Protein 7PE3 (pdb70)

Radius of gyration: 24.9 Å; Cα contacts (8 Å, |Δi|>4): 532; chains: 2; bounding box: 69×48×76 Å

Foldseek 3Di:
DCPDQCEDPCSHPPPSPPDHYADLQCLCVVVLQPDVDDLLDDPAFWPDFDDDQWKTKIKGAQSNAGPVQWDWDDDPQWTKIWGWDDWGQHPVGTDTDIDIDIHHDDPQFDPLPWDWDADSSRMIMIMGTGPDDDDSDDDDDDDDDGGD/DPQLQACVVPVCTPDHDAPWAFDDFDDDQFKTKTKGQQQPADPVQWDWDADPQWTKTKGWDDFRDDDPGTHIDTDIDTGHHDPLFDPVDWAWDQDPRRMIMTMGRSPPPDDDPPDDDPDCSDDD

Nearest PDB structures (foldseek):
  7pe3-assembly1_A  TM=1.007E+00  e=2.681E-30  Caenorhabditis elegans
  7pe3-assembly1_B  TM=7.288E-01  e=1.130E-17  Caenorhabditis elegans
  2y22-assembly1_A  TM=8.943E-01  e=4.296E-10  Homo sapiens
  3l1e-assembly1_A-2  TM=7.826E-01  e=9.513E-09  Bos taurus
  9bee-assembly1_A  TM=7.732E-01  e=1.360E-08  Homo sapiens

Structure (mmCIF, N/CA/C/O backbone):
data_7PE3
#
_entry.id   7PE3
#
_cell.length_a   1.00
_cell.length_b   1.00
_cell.length_c   1.00
_cell.angle_alpha   90.00
_cell.angle_beta   90.00
_cell.angle_gamma   90.00
#
_symmetry.space_group_name_H-M   'P 1'
#
loop_
_atom_site.group_PDB
_atom_site.id
_atom_site.type_symbol
_atom_site.label_atom_id
_atom_site.label_alt_id
_atom_site.label_comp_id
_atom_site.label_asym_id
_atom_site.label_entity_id
_atom_site.label_seq_id
_atom_site.pdbx_PDB_ins_code
_atom_site.Cartn_x
_atom_site.Cartn_y
_atom_site.Cartn_z
_atom_site.occupancy
_atom_site.B_iso_or_equiv
_atom_site.auth_seq_id
_atom_site.auth_comp_id
_atom_site.auth_asym_id
_atom_site.auth_atom_id
_atom_site.pdbx_PDB_model_num
ATOM 1 N N . MET A 1 1 ? 151.794 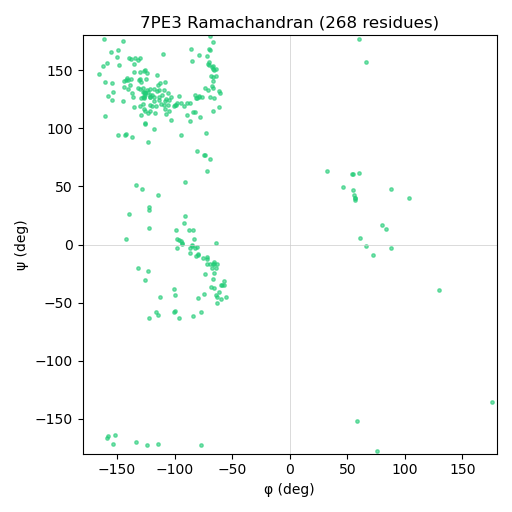156.559 190.840 1.00 623.87 1 MET A N 1
ATOM 2 C CA . MET A 1 1 ? 152.139 155.390 191.638 1.00 623.87 1 MET A CA 1
ATOM 3 C C . MET A 1 1 ? 150.877 154.630 192.026 1.00 623.87 1 MET A C 1
ATOM 4 O O . MET A 1 1 ? 149.832 155.235 192.270 1.00 623.87 1 MET A O 1
ATOM 9 N N . ASP A 1 2 ? 150.984 153.301 192.078 1.00 740.47 2 ASP A N 1
ATOM 10 C CA . ASP A 1 2 ? 149.866 152.433 192.455 1.00 740.47 2 ASP A CA 1
ATOM 11 C C . ASP A 1 2 ? 148.660 152.656 191.542 1.00 740.47 2 ASP A C 1
ATOM 12 O O . ASP A 1 2 ? 147.511 152.634 191.985 1.00 740.47 2 ASP A O 1
ATOM 17 N N . ARG A 1 3 ? 148.923 152.872 190.252 1.00 727.74 3 ARG A N 1
ATOM 18 C CA . ARG A 1 3 ? 147.872 153.123 189.276 1.00 727.74 3 ARG A CA 1
ATOM 19 C C . ARG A 1 3 ? 147.914 152.195 188.072 1.00 727.74 3 ARG A C 1
ATOM 20 O O . ARG A 1 3 ? 146.857 151.903 187.504 1.00 727.74 3 ARG A O 1
ATOM 28 N N . ARG A 1 4 ? 149.090 151.729 187.671 1.00 809.30 4 ARG A N 1
ATOM 29 C CA . ARG A 1 4 ? 149.250 150.894 186.490 1.00 809.30 4 ARG A CA 1
ATOM 30 C C . ARG A 1 4 ? 150.470 150.002 186.703 1.00 809.30 4 ARG A C 1
ATOM 31 O O . ARG A 1 4 ? 150.946 149.839 187.832 1.00 809.30 4 ARG A O 1
ATOM 39 N N . PHE A 1 5 ? 150.970 149.414 185.614 1.00 750.40 5 PHE A N 1
ATOM 40 C CA . PHE A 1 5 ? 152.178 148.596 185.615 1.00 750.40 5 PHE A CA 1
ATOM 41 C C . PHE A 1 5 ? 153.465 149.428 185.605 1.00 750.40 5 PHE A C 1
ATOM 42 O O . PHE A 1 5 ? 154.385 149.110 186.368 1.00 750.40 5 PHE A O 1
ATOM 50 N N . PRO A 1 6 ? 153.603 150.462 184.769 1.00 711.05 6 PRO A N 1
ATOM 51 C CA . PRO A 1 6 ? 154.864 151.228 184.752 1.00 711.05 6 PRO A CA 1
ATOM 52 C C . PRO A 1 6 ? 155.159 151.988 186.039 1.00 711.05 6 PRO A C 1
ATOM 53 O O . PRO A 1 6 ? 156.336 152.282 186.294 1.00 711.05 6 PRO A O 1
ATOM 57 N N . PRO A 1 7 ? 154.161 152.357 186.886 1.00 728.91 7 PRO A N 1
ATOM 58 C CA . PRO A 1 7 ? 154.554 152.788 188.234 1.00 728.91 7 PRO A CA 1
ATOM 59 C C . PRO A 1 7 ? 154.914 151.611 189.126 1.00 728.91 7 PRO A C 1
ATOM 60 O O . PRO A 1 7 ? 155.005 150.472 188.656 1.00 728.91 7 PRO A O 1
ATOM 64 N N . PHE A 1 8 ? 155.136 151.884 190.413 1.00 726.91 8 PHE A N 1
ATOM 65 C CA . PHE A 1 8 ? 155.452 150.867 191.419 1.00 726.91 8 PHE A CA 1
ATOM 66 C C . PHE A 1 8 ? 156.742 150.119 191.072 1.00 726.91 8 PHE A C 1
ATOM 67 O O . PHE A 1 8 ? 156.756 148.905 190.863 1.00 726.91 8 PHE A O 1
ATOM 75 N N . SER A 1 9 ? 157.834 150.876 191.012 1.00 698.61 9 SER A N 1
ATOM 76 C CA . SER A 1 9 ? 159.147 150.276 190.846 1.00 698.61 9 SER A CA 1
ATOM 77 C C . SER A 1 9 ? 159.520 149.482 192.101 1.00 698.61 9 SER A C 1
ATOM 78 O O . SER A 1 9 ? 159.058 149.797 193.201 1.00 698.61 9 SER A O 1
ATOM 81 N N . PRO A 1 10 ? 160.362 148.441 191.966 1.00 712.61 10 PRO A N 1
ATOM 82 C CA . PRO A 1 10 ? 161.027 147.974 190.743 1.00 712.61 10 PRO A CA 1
ATOM 83 C C . PRO A 1 10 ? 160.156 147.070 189.876 1.00 712.61 10 PRO A C 1
ATOM 84 O O . PRO A 1 10 ? 160.637 146.544 188.871 1.00 712.61 10 PRO A O 1
ATOM 88 N N . PHE A 1 11 ? 158.890 146.894 190.254 1.00 683.09 11 PHE A N 1
ATOM 89 C CA . PHE A 1 11 ? 157.953 146.100 189.460 1.00 683.09 11 PHE A CA 1
ATOM 90 C C . PHE A 1 11 ? 157.575 146.925 188.233 1.00 683.09 11 PHE A C 1
ATOM 91 O O . PHE A 1 11 ? 156.498 147.519 188.138 1.00 683.09 11 PHE A O 1
ATOM 99 N N . PHE A 1 12 ? 158.498 146.962 187.271 1.00 697.27 12 PHE A N 1
ATOM 100 C CA . PHE A 1 12 ? 158.371 147.836 186.108 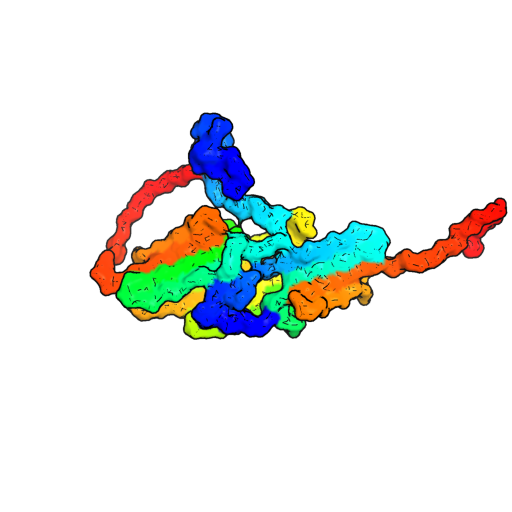1.00 697.27 12 PHE A CA 1
ATOM 101 C C . PHE A 1 12 ? 159.053 147.135 184.935 1.00 697.27 12 PHE A C 1
ATOM 102 O O . PHE A 1 12 ? 160.266 147.265 184.754 1.00 697.27 12 PHE A O 1
ATOM 110 N N . ASN A 1 13 ? 158.265 146.408 184.141 1.00 684.63 13 ASN A N 1
ATOM 111 C CA . ASN A 1 13 ? 158.818 145.563 183.089 1.00 684.63 13 ASN A CA 1
ATOM 112 C C . ASN A 1 13 ? 159.296 146.341 181.869 1.00 684.63 13 ASN A C 1
ATOM 113 O O . ASN A 1 13 ? 159.980 145.758 181.020 1.00 684.63 13 ASN A O 1
ATOM 118 N N . HIS A 1 14 ? 158.963 147.623 181.755 1.00 640.58 14 HIS A N 1
ATOM 119 C CA . HIS A 1 14 ? 159.306 148.400 180.563 1.00 640.58 14 HIS A CA 1
ATOM 120 C C . HIS A 1 14 ? 160.662 149.091 180.699 1.00 640.58 14 HIS A C 1
ATOM 121 O O . HIS A 1 14 ? 160.790 150.298 180.503 1.00 640.58 14 HIS A O 1
ATOM 128 N N . GLY A 1 15 ? 161.694 148.317 181.024 1.00 629.43 15 GLY A N 1
ATOM 129 C CA . GLY A 1 15 ? 163.043 148.844 181.103 1.00 629.43 15 GLY A CA 1
ATOM 130 C C . GLY A 1 15 ? 163.760 148.500 182.391 1.00 629.43 15 GLY A C 1
ATOM 131 O O . GLY A 1 15 ? 164.961 148.216 182.380 1.00 629.43 15 GLY A O 1
ATOM 132 N N . ARG A 1 16 ? 163.035 148.536 183.509 1.00 578.23 16 ARG A N 1
ATOM 133 C CA . ARG A 1 16 ? 163.477 148.099 184.832 1.00 578.23 16 ARG A CA 1
ATOM 134 C C . ARG A 1 16 ? 164.594 148.947 185.428 1.00 578.23 16 ARG A C 1
ATOM 135 O O . ARG A 1 16 ? 165.012 148.668 186.560 1.00 578.23 16 ARG A O 1
ATOM 143 N N . PHE A 1 17 ? 165.098 149.965 184.729 1.00 605.16 17 PHE A N 1
ATOM 144 C CA . PHE A 1 17 ? 166.296 150.662 185.182 1.00 605.16 17 PHE A CA 1
ATOM 145 C C . PHE A 1 17 ? 166.045 152.116 185.566 1.00 605.16 17 PHE A C 1
ATOM 146 O O . PHE A 1 17 ? 166.263 152.490 186.721 1.00 605.16 17 PHE A O 1
ATOM 154 N N . PHE A 1 18 ? 165.586 152.955 184.633 1.00 626.03 18 PHE A N 1
ATOM 155 C CA . PHE A 1 18 ? 165.529 154.388 184.892 1.00 626.03 18 PHE A CA 1
ATOM 156 C C . PHE A 1 18 ? 164.309 155.097 184.320 1.00 626.03 18 PHE A C 1
ATOM 157 O O . PHE A 1 18 ? 164.235 156.325 184.428 1.00 626.03 18 PHE A O 1
ATOM 165 N N . ASP A 1 19 ? 163.357 154.385 183.719 1.00 573.16 19 ASP A N 1
ATOM 166 C CA . ASP A 1 19 ? 162.306 155.061 182.965 1.00 573.16 19 ASP A CA 1
ATOM 167 C C . ASP A 1 19 ? 161.245 155.668 183.879 1.00 573.16 19 ASP A C 1
ATOM 168 O O . ASP A 1 19 ? 161.002 156.878 183.844 1.00 573.16 19 ASP A O 1
ATOM 173 N N . ASP A 1 20 ? 160.602 154.844 184.703 1.00 568.84 20 ASP A N 1
ATOM 174 C CA . ASP A 1 20 ? 159.438 155.268 185.478 1.00 568.84 20 ASP A CA 1
ATOM 175 C C . ASP A 1 20 ? 159.608 154.924 186.954 1.00 568.84 20 ASP A C 1
ATOM 1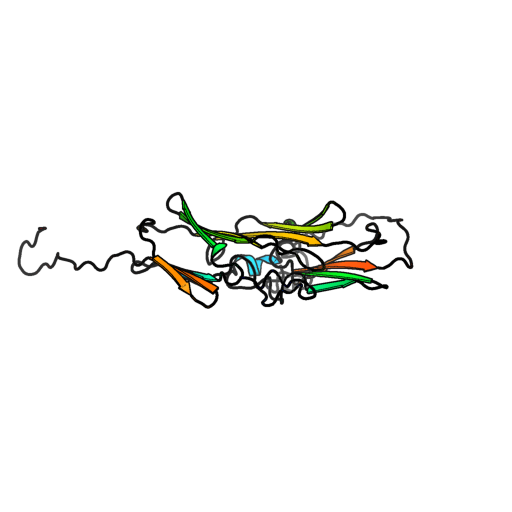76 O O . ASP A 1 20 ? 158.718 154.361 187.594 1.00 568.84 20 ASP A O 1
ATOM 181 N N . VAL A 1 21 ? 160.764 155.262 187.516 1.00 602.94 21 VAL A N 1
ATOM 182 C CA . VAL A 1 21 ? 161.013 155.124 188.947 1.00 602.94 21 VAL A CA 1
ATOM 183 C C . VAL A 1 21 ? 160.782 156.482 189.595 1.00 602.94 21 VAL A C 1
ATOM 184 O O . VAL A 1 21 ? 161.431 157.472 189.233 1.00 602.94 21 VAL A O 1
ATOM 188 N N . ASP A 1 22 ? 159.861 156.533 190.554 1.00 613.00 22 ASP A N 1
ATOM 189 C CA . ASP A 1 22 ? 159.463 157.786 191.177 1.00 613.00 22 ASP A CA 1
ATOM 190 C C . ASP A 1 22 ? 159.051 157.506 192.618 1.00 613.00 22 ASP A C 1
ATOM 191 O O . ASP A 1 22 ? 158.861 156.354 193.018 1.00 613.00 22 ASP A O 1
ATOM 196 N N . PHE A 1 23 ? 158.913 158.574 193.400 1.00 593.93 23 PHE A N 1
ATOM 197 C CA . PHE A 1 23 ? 158.515 158.455 194.791 1.00 593.93 23 PHE A CA 1
ATOM 198 C C . PHE A 1 23 ? 157.053 158.022 194.890 1.00 593.93 23 PHE A C 1
ATOM 199 O O . PHE A 1 23 ? 156.301 158.041 193.913 1.00 593.93 23 PHE A O 1
ATOM 207 N N . ASP A 1 24 ? 156.652 157.638 196.099 1.00 490.37 24 ASP A N 1
ATOM 208 C CA . ASP A 1 24 ? 155.299 157.165 196.363 1.00 490.37 24 ASP A CA 1
ATOM 209 C C . ASP A 1 24 ? 154.313 158.299 196.612 1.00 490.37 24 ASP A C 1
ATOM 210 O O . ASP A 1 24 ? 153.196 158.044 197.074 1.00 490.37 24 ASP A O 1
ATOM 215 N N . ARG A 1 25 ? 154.699 159.544 196.317 1.00 525.14 25 ARG A N 1
ATOM 216 C CA . ARG A 1 25 ? 153.795 160.674 196.490 1.00 525.14 25 ARG A CA 1
ATOM 217 C C . ARG A 1 25 ? 152.608 160.624 195.534 1.00 525.14 25 ARG A C 1
ATOM 218 O O . ARG A 1 25 ? 151.614 161.317 195.769 1.00 525.14 25 ARG A O 1
ATOM 226 N N . HIS A 1 26 ? 152.687 159.825 194.468 1.00 540.19 26 HIS A N 1
ATOM 227 C CA . HIS A 1 26 ? 151.609 159.702 193.493 1.00 540.19 26 HIS A CA 1
ATOM 228 C C . HIS A 1 26 ? 150.630 158.582 193.831 1.00 540.19 26 HIS A C 1
ATOM 229 O O . HIS A 1 26 ? 149.962 158.054 192.931 1.00 540.19 26 HIS A O 1
ATOM 236 N N . MET A 1 27 ? 150.528 158.207 195.108 1.00 427.54 27 MET A N 1
ATOM 237 C CA . MET A 1 27 ? 149.600 157.154 195.517 1.00 427.54 27 MET A CA 1
ATOM 238 C C . MET A 1 27 ? 148.154 157.591 195.304 1.00 427.54 27 MET A C 1
ATOM 239 O O . MET A 1 27 ? 147.309 156.785 194.896 1.00 427.54 27 MET A O 1
ATOM 244 N N . ILE A 1 28 ? 147.853 158.868 195.561 1.00 516.95 28 ILE A N 1
ATOM 245 C CA . ILE A 1 28 ? 146.486 159.374 195.437 1.00 516.95 28 ILE A CA 1
ATOM 246 C C . ILE A 1 28 ? 146.097 159.701 194.004 1.00 516.95 28 ILE A C 1
ATOM 247 O O . ILE A 1 28 ? 144.947 160.095 193.763 1.00 516.95 28 ILE A O 1
ATOM 252 N N . ARG A 1 29 ? 147.009 159.539 193.043 1.00 514.57 29 ARG A N 1
ATOM 253 C CA . ARG A 1 29 ? 146.697 159.875 191.654 1.00 514.57 29 ARG A CA 1
ATOM 254 C C . ARG A 1 29 ? 145.462 159.159 191.119 1.00 514.57 29 ARG A C 1
ATOM 255 O O . ARG A 1 29 ? 144.638 159.817 190.461 1.00 514.57 29 ARG A O 1
ATOM 263 N N . PRO A 1 30 ? 145.266 157.849 191.333 1.00 511.66 30 PRO A N 1
ATOM 264 C CA . PRO A 1 30 ? 143.994 157.244 190.893 1.00 511.66 30 PRO A CA 1
ATOM 265 C C . PRO A 1 30 ? 142.775 157.882 191.536 1.00 511.66 30 PRO A C 1
ATOM 266 O O . PRO A 1 30 ? 141.729 158.004 190.886 1.00 511.66 30 PRO A O 1
ATOM 270 N N . TYR A 1 31 ? 142.881 158.300 192.796 1.00 393.71 31 TYR A N 1
ATOM 271 C CA . TYR A 1 31 ? 141.778 158.953 193.486 1.00 393.71 31 TYR A CA 1
ATOM 272 C C . TYR A 1 31 ? 141.733 160.455 193.247 1.00 393.71 31 TYR A C 1
ATOM 273 O O . TYR A 1 31 ? 140.772 161.105 193.672 1.00 393.71 31 TYR A O 1
ATOM 282 N N . TRP A 1 32 ? 142.749 161.021 192.588 1.00 435.43 32 TRP A N 1
ATOM 283 C CA . TRP A 1 32 ? 142.733 162.450 192.283 1.00 435.43 32 TRP A CA 1
ATOM 284 C C . TRP A 1 32 ? 141.584 162.799 191.346 1.00 435.43 32 TRP A C 1
ATOM 285 O O . TRP A 1 32 ? 140.890 163.802 191.550 1.00 435.43 32 TRP A O 1
ATOM 296 N N . ALA A 1 33 ? 141.366 161.984 190.316 1.00 446.58 33 ALA A N 1
ATOM 297 C CA . ALA A 1 33 ? 140.278 162.189 189.371 1.00 446.58 33 ALA A CA 1
ATOM 298 C C . ALA A 1 33 ? 139.046 161.364 189.717 1.00 446.58 33 ALA A C 1
ATOM 299 O O . ALA A 1 33 ? 138.067 161.384 188.965 1.00 446.58 33 ALA A O 1
ATOM 301 N N . ASP A 1 34 ? 139.072 160.643 190.835 1.00 453.59 34 ASP A N 1
ATOM 302 C CA . ASP A 1 34 ? 137.952 159.824 191.282 1.00 453.59 34 ASP A CA 1
ATOM 303 C C . ASP A 1 34 ? 137.289 160.528 192.458 1.00 453.59 34 ASP A C 1
ATOM 304 O O . ASP A 1 34 ? 137.926 160.760 193.492 1.00 453.59 34 ASP A O 1
ATOM 309 N N . GLN A 1 35 ? 136.010 160.862 192.300 1.00 527.30 35 GLN A N 1
ATOM 310 C CA . GLN A 1 35 ? 135.253 161.564 193.327 1.00 527.30 35 GLN A CA 1
ATOM 311 C C . GLN A 1 35 ? 134.146 160.729 193.946 1.00 527.30 35 GLN A C 1
ATOM 312 O O . GLN A 1 35 ? 134.009 160.723 195.171 1.00 527.30 35 GLN A O 1
ATOM 318 N N . THR A 1 36 ? 133.355 160.028 193.135 1.00 529.74 36 THR A N 1
ATOM 319 C CA . THR A 1 36 ? 132.267 159.191 193.640 1.00 529.74 36 THR A CA 1
ATOM 320 C C . THR A 1 36 ? 132.895 157.936 194.239 1.00 529.74 36 THR A C 1
ATOM 321 O O . THR A 1 36 ? 132.895 156.850 193.654 1.00 529.74 36 THR A O 1
ATOM 325 N N . MET A 1 37 ? 133.453 158.102 195.434 1.00 477.72 37 MET A N 1
ATOM 326 C CA . MET A 1 37 ? 134.293 157.079 196.039 1.00 477.72 37 MET A CA 1
ATOM 327 C C . MET A 1 37 ? 134.386 157.345 197.539 1.00 477.72 37 MET A C 1
ATOM 328 O O . MET A 1 37 ? 133.852 158.333 198.050 1.00 477.72 37 MET A O 1
ATOM 333 N N . LEU A 1 38 ? 135.079 156.449 198.241 1.00 487.22 38 LEU A N 1
ATOM 334 C CA . LEU A 1 38 ? 135.036 156.397 199.699 1.00 487.22 38 LEU A CA 1
ATOM 335 C C . LEU A 1 38 ? 136.417 156.744 200.246 1.00 487.22 38 LEU A C 1
ATOM 336 O O . LEU A 1 38 ? 137.291 157.159 199.482 1.00 487.22 38 LEU A O 1
ATOM 341 N N . THR A 1 39 ? 136.647 156.585 201.549 1.00 459.47 39 THR A N 1
ATOM 342 C CA . THR A 1 39 ? 137.918 157.018 202.118 1.00 459.47 39 THR A CA 1
ATOM 343 C C . THR A 1 39 ? 139.039 156.084 201.681 1.00 459.47 39 THR A C 1
ATOM 344 O O . THR A 1 39 ? 139.682 155.442 202.518 1.00 459.47 39 THR A O 1
ATOM 348 N N . GLY A 1 40 ? 139.305 156.037 200.378 1.00 545.56 40 GLY A N 1
ATOM 349 C CA . GLY A 1 40 ? 140.220 155.047 199.838 1.00 545.56 40 GLY A CA 1
ATOM 350 C C . GLY A 1 40 ? 139.800 153.640 200.195 1.00 545.56 40 GLY A C 1
ATOM 351 O O . GLY A 1 40 ? 140.648 152.811 200.546 1.00 545.56 40 GLY A O 1
ATOM 352 N N . HIS A 1 41 ? 138.509 153.336 200.100 1.00 628.25 41 HIS A N 1
ATOM 353 C CA . HIS A 1 41 ? 137.998 151.950 200.285 1.00 628.25 41 HIS A CA 1
ATOM 354 C C . HIS A 1 41 ? 138.319 151.133 201.556 1.00 628.25 41 HIS A C 1
ATOM 355 O O . HIS A 1 41 ? 138.922 150.060 201.458 1.00 628.25 41 HIS A O 1
ATOM 362 N N . ARG A 1 42 ? 137.922 151.614 202.729 1.00 714.53 42 ARG A N 1
ATOM 363 C CA . ARG A 1 42 ? 138.039 150.826 203.977 1.00 714.53 42 ARG A CA 1
ATOM 364 C C . ARG A 1 42 ? 136.819 151.217 204.775 1.00 714.53 42 ARG A C 1
ATOM 365 O O . ARG A 1 42 ? 136.070 152.121 204.376 1.00 714.53 42 ARG A O 1
ATOM 373 N N . VAL A 1 43 ? 136.585 150.590 205.927 1.00 684.56 43 VAL A N 1
ATOM 374 C CA . VAL A 1 43 ? 135.341 150.989 206.573 1.00 684.56 43 VAL A CA 1
ATOM 375 C C . VAL A 1 43 ? 135.933 151.966 207.578 1.00 684.56 43 VAL A C 1
ATOM 376 O O . VAL A 1 43 ? 136.767 151.597 208.414 1.00 684.56 43 VAL A O 1
ATOM 380 N N . GLY A 1 44 ? 135.510 153.225 207.496 1.00 512.89 44 GLY A N 1
ATOM 381 C CA . GLY A 1 44 ? 135.932 154.234 208.442 1.00 512.89 44 GLY A CA 1
ATOM 382 C C . GLY A 1 44 ? 137.353 154.714 208.207 1.00 512.89 44 GLY A C 1
ATOM 383 O O . GLY A 1 44 ? 138.044 154.304 207.272 1.00 512.89 44 GLY A O 1
ATOM 384 N N . ASP A 1 45 ? 137.792 155.611 209.089 1.00 440.23 45 ASP A N 1
ATOM 385 C CA . ASP A 1 45 ? 139.133 156.181 209.025 1.00 440.23 45 ASP A CA 1
ATOM 386 C C . ASP A 1 45 ? 140.085 155.507 210.009 1.00 440.23 45 ASP A C 1
ATOM 387 O O . ASP A 1 45 ? 141.123 154.974 209.611 1.00 440.23 45 ASP A O 1
ATOM 392 N N . ALA A 1 46 ? 139.745 155.518 211.296 1.00 473.55 46 ALA A N 1
ATOM 393 C CA . ALA A 1 46 ? 140.560 154.883 212.323 1.00 473.55 46 ALA A CA 1
ATOM 394 C C . ALA A 1 46 ? 140.144 153.420 212.424 1.00 473.55 46 ALA A C 1
ATOM 395 O O . ALA A 1 46 ? 139.071 153.109 212.949 1.00 473.55 46 ALA A O 1
ATOM 397 N N . ILE A 1 47 ? 140.993 152.527 211.914 1.00 485.02 47 ILE A N 1
ATOM 398 C CA . ILE A 1 47 ? 140.630 151.115 211.818 1.00 485.02 47 ILE A CA 1
ATOM 399 C C . ILE A 1 47 ? 140.411 150.521 213.204 1.00 485.02 47 ILE A C 1
ATOM 400 O O . ILE A 1 47 ? 139.383 149.889 213.474 1.00 485.02 47 ILE A O 1
ATOM 405 N N . ASP A 1 48 ? 141.368 150.724 214.107 1.00 394.25 48 ASP A N 1
ATOM 406 C CA . ASP A 1 48 ? 141.262 150.163 215.446 1.00 394.25 48 ASP A CA 1
ATOM 407 C C . ASP A 1 48 ? 142.155 150.946 216.394 1.00 394.25 48 ASP A C 1
ATOM 408 O O . ASP A 1 48 ? 143.123 151.585 215.973 1.00 394.25 48 ASP A O 1
ATOM 413 N N . VAL A 1 49 ? 141.814 150.884 217.676 1.00 382.44 49 VAL A N 1
ATOM 414 C CA . VAL A 1 49 ? 142.618 151.460 218.746 1.00 382.44 49 VAL A CA 1
ATOM 415 C C . VAL A 1 49 ? 142.880 150.335 219.738 1.00 382.44 49 VAL A C 1
ATOM 416 O O . VAL A 1 49 ? 141.993 149.956 220.512 1.00 382.44 49 VAL A O 1
ATOM 420 N N . VAL A 1 50 ? 144.092 149.796 219.719 1.00 327.68 50 VAL A N 1
ATOM 421 C CA . VAL A 1 50 ? 144.476 148.715 220.619 1.00 327.68 50 VAL A CA 1
ATOM 422 C C . VAL A 1 50 ? 145.151 149.319 221.841 1.00 327.68 50 VAL A C 1
ATOM 423 O O . VAL A 1 50 ? 146.159 150.024 221.721 1.00 327.68 50 VAL A O 1
ATOM 427 N N . ASN A 1 51 ? 144.593 149.044 223.020 1.00 378.87 51 ASN A N 1
ATOM 428 C CA . ASN A 1 51 ? 145.114 149.572 224.283 1.00 378.87 51 ASN A CA 1
ATOM 429 C C . ASN A 1 51 ? 145.083 148.438 225.305 1.00 378.87 51 ASN A C 1
ATOM 430 O O . ASN A 1 51 ? 144.074 148.222 225.981 1.00 378.87 51 ASN A O 1
ATOM 435 N N . ASN A 1 52 ? 146.196 147.716 225.410 1.00 464.60 52 ASN A N 1
ATOM 436 C CA . ASN A 1 52 ? 146.307 146.631 226.375 1.00 464.60 52 ASN A CA 1
ATOM 437 C C . ASN A 1 52 ? 147.630 146.716 227.124 1.00 464.60 52 ASN A C 1
ATOM 438 O O . ASN A 1 52 ? 148.348 147.715 227.020 1.00 464.60 52 ASN A O 1
ATOM 443 N N . ASP A 1 53 ? 147.959 145.673 227.880 1.00 549.40 53 ASP A N 1
ATOM 444 C CA . ASP A 1 53 ? 149.152 145.658 228.715 1.00 549.40 53 ASP A CA 1
ATOM 445 C C . ASP A 1 53 ? 150.407 145.236 227.963 1.00 549.40 53 ASP A C 1
ATOM 446 O O . ASP A 1 53 ? 151.485 145.193 228.566 1.00 549.40 53 ASP A O 1
ATOM 451 N N . GLN A 1 54 ? 150.304 144.928 226.672 1.00 554.92 54 GLN A N 1
ATOM 452 C CA . GLN A 1 54 ? 151.456 144.492 225.894 1.00 554.92 54 GLN A CA 1
ATOM 453 C C . GLN A 1 54 ? 151.742 145.347 224.668 1.00 554.92 54 GLN A C 1
ATOM 454 O O . GLN A 1 54 ? 152.880 145.347 224.194 1.00 554.92 54 GLN A O 1
ATOM 460 N N . GLU A 1 55 ? 150.756 146.072 224.143 1.00 480.41 55 GLU A N 1
ATOM 461 C CA . GLU A 1 55 ? 150.972 146.868 222.944 1.00 480.41 55 GLU A CA 1
ATOM 462 C C . GLU A 1 55 ? 149.981 148.021 222.908 1.00 480.41 55 GLU A C 1
ATOM 463 O O . GLU A 1 55 ? 148.993 148.045 223.646 1.00 480.41 55 GLU A O 1
ATOM 469 N N . TYR A 1 56 ? 150.269 148.986 222.036 1.00 436.82 56 TYR A N 1
ATOM 470 C CA . TYR A 1 56 ? 149.387 150.130 221.791 1.00 436.82 56 TYR A CA 1
ATOM 471 C C . TYR A 1 56 ? 149.479 150.449 220.301 1.00 436.82 56 TYR A C 1
ATOM 472 O O . TYR A 1 56 ? 150.370 151.181 219.863 1.00 436.82 56 TYR A O 1
ATOM 481 N N . ASN A 1 57 ? 148.553 149.890 219.524 1.00 388.06 57 ASN A N 1
ATOM 482 C CA . ASN A 1 57 ? 148.549 150.034 218.075 1.00 388.06 57 ASN A CA 1
ATOM 483 C C . ASN A 1 57 ? 147.257 150.703 217.633 1.00 388.06 57 ASN A C 1
ATOM 484 O O . ASN A 1 57 ? 146.164 150.265 218.010 1.00 388.06 57 ASN A O 1
ATOM 489 N N . VAL A 1 58 ? 147.385 151.761 216.837 1.00 436.48 58 VAL A N 1
ATOM 490 C CA . VAL A 1 58 ? 146.246 152.468 216.265 1.00 436.48 58 VAL A CA 1
ATOM 491 C C . VAL A 1 58 ? 146.472 152.597 214.767 1.00 436.48 58 VAL A C 1
ATOM 492 O O . VAL A 1 58 ? 147.515 153.100 214.335 1.00 436.48 58 VAL A O 1
ATOM 496 N N . SER A 1 59 ? 145.498 152.150 213.979 1.00 464.81 59 SER A N 1
ATOM 497 C CA . SER A 1 59 ? 145.572 152.197 212.526 1.00 464.81 59 SER A CA 1
ATOM 498 C C . SER A 1 59 ? 144.565 153.211 212.003 1.00 464.81 59 SER A C 1
ATOM 499 O O . SER A 1 59 ? 143.384 153.161 212.360 1.00 464.81 59 SER A O 1
ATOM 502 N N . VAL A 1 60 ? 145.035 154.128 211.161 1.00 529.94 60 VAL A N 1
ATOM 503 C CA . VAL A 1 60 ? 144.214 155.201 210.612 1.00 529.94 60 VAL A CA 1
ATOM 504 C C . VAL A 1 60 ? 144.275 155.128 209.093 1.00 529.94 60 VAL A C 1
ATOM 505 O O . VAL A 1 60 ? 145.365 155.036 208.515 1.00 529.94 60 VAL A O 1
ATOM 509 N N . ASP A 1 61 ? 143.110 155.173 208.451 1.00 517.11 61 ASP A N 1
ATOM 510 C CA . ASP A 1 61 ? 143.037 155.209 206.996 1.00 517.11 61 ASP A CA 1
ATOM 511 C C . ASP A 1 61 ? 143.252 156.642 206.522 1.00 517.11 61 ASP A C 1
ATOM 512 O O . ASP A 1 61 ? 142.425 157.521 206.789 1.00 517.11 61 ASP A O 1
ATOM 517 N N . VAL A 1 62 ? 144.356 156.872 205.816 1.00 509.07 62 VAL A N 1
ATOM 518 C CA . VAL A 1 62 ? 144.715 158.209 205.355 1.00 509.07 62 VAL A CA 1
ATOM 519 C C . VAL A 1 62 ? 144.859 158.198 203.840 1.00 509.07 62 VAL A C 1
ATOM 520 O O . VAL A 1 62 ? 145.636 158.973 203.270 1.00 509.07 62 VAL A O 1
ATOM 524 N N . SER A 1 63 ? 144.110 157.315 203.179 1.00 470.58 63 SER A N 1
ATOM 525 C CA . SER A 1 63 ? 144.205 157.173 201.730 1.00 470.58 63 SER A CA 1
ATOM 526 C C . SER A 1 63 ? 143.684 158.389 200.974 1.00 470.58 63 SER A C 1
ATOM 527 O O . SER A 1 63 ? 144.033 158.564 199.801 1.00 470.58 63 SER A O 1
ATOM 530 N N . GLN A 1 64 ? 142.863 159.227 201.604 1.00 486.73 64 GLN A N 1
ATOM 531 C CA . GLN A 1 64 ? 142.326 160.415 200.952 1.00 486.73 64 GLN A CA 1
ATOM 532 C C . GLN A 1 64 ? 143.243 161.624 201.063 1.00 486.73 64 GLN A C 1
ATOM 533 O O . GLN A 1 64 ? 142.925 162.677 200.499 1.00 486.73 64 GLN A O 1
ATOM 539 N N . PHE A 1 65 ? 144.361 161.506 201.770 1.00 590.62 65 PHE A N 1
ATOM 540 C CA . PHE A 1 65 ? 145.310 162.597 201.916 1.00 590.62 65 PHE A CA 1
ATOM 541 C C . PHE A 1 65 ? 146.707 162.105 201.578 1.00 590.62 65 PHE A C 1
ATOM 542 O O . PHE A 1 65 ? 147.088 160.987 201.937 1.00 590.62 65 PHE A O 1
ATOM 550 N N . GLU A 1 66 ? 147.464 162.946 200.880 1.00 535.82 66 GLU A N 1
ATOM 551 C CA . GLU A 1 66 ? 148.839 162.620 200.556 1.00 535.82 66 GLU A CA 1
ATOM 552 C C . GLU A 1 66 ? 149.691 162.652 201.822 1.00 535.82 66 GLU A C 1
ATOM 553 O O . GLU A 1 66 ? 149.353 163.337 202.790 1.00 535.82 66 GLU A O 1
ATOM 559 N N . PRO A 1 67 ? 150.801 161.908 201.842 1.00 548.94 67 PRO A N 1
ATOM 560 C CA . PRO A 1 67 ? 151.674 161.943 203.026 1.00 548.94 67 PRO A CA 1
ATOM 561 C C . PRO A 1 67 ? 152.167 163.338 203.359 1.00 548.94 67 PRO A C 1
ATOM 562 O O . PRO A 1 67 ? 152.377 163.647 204.539 1.00 548.94 67 PRO A O 1
ATOM 566 N N . GLU A 1 68 ? 152.356 164.193 202.351 1.00 581.13 68 GLU A N 1
ATOM 567 C CA . GLU A 1 68 ? 152.742 165.575 202.610 1.00 581.13 68 GLU A CA 1
ATOM 568 C C . GLU A 1 68 ? 151.637 166.349 203.321 1.00 581.13 68 GLU A C 1
ATOM 569 O O . GLU A 1 68 ? 151.926 167.283 204.077 1.00 581.13 68 GLU A O 1
ATOM 575 N N . GLU A 1 69 ? 150.376 165.989 203.086 1.00 545.23 69 GLU A N 1
ATOM 576 C CA . GLU A 1 69 ? 149.247 166.656 203.722 1.00 545.23 69 GLU A CA 1
ATOM 577 C C . GLU A 1 69 ? 148.928 166.090 205.096 1.00 545.23 69 GLU A C 1
ATOM 578 O O . GLU A 1 69 ? 147.994 166.571 205.745 1.00 545.23 69 GLU A O 1
ATOM 584 N N . LEU A 1 70 ? 149.659 165.078 205.544 1.00 503.37 70 LEU A N 1
ATOM 585 C CA . LEU A 1 70 ? 149.411 164.437 206.827 1.00 503.37 70 LEU A CA 1
ATOM 586 C C . LEU A 1 70 ? 150.502 164.830 207.812 1.00 503.37 70 LEU A C 1
ATOM 587 O O . LEU A 1 70 ? 151.695 164.659 207.533 1.00 503.37 70 LEU A O 1
ATOM 592 N N . LYS A 1 71 ? 150.088 165.363 208.958 1.00 439.24 71 LYS A N 1
ATOM 593 C CA . LYS A 1 71 ? 151.012 165.764 210.008 1.00 439.24 71 LYS A CA 1
ATOM 594 C C . LYS A 1 71 ? 150.418 165.417 211.363 1.00 439.24 71 LYS A C 1
ATOM 595 O O . LYS A 1 71 ? 149.205 165.511 211.558 1.00 439.24 71 LYS A O 1
ATOM 601 N N . VAL A 1 72 ? 151.279 164.999 212.285 1.00 364.11 72 VAL A N 1
ATOM 602 C CA . VAL A 1 72 ? 150.864 164.506 213.591 1.00 364.11 72 VAL A CA 1
ATOM 603 C C . VAL A 1 72 ? 151.601 165.311 214.653 1.00 364.11 72 VAL A C 1
ATOM 604 O O . VAL A 1 72 ? 152.829 165.453 214.591 1.00 364.11 72 VAL A O 1
ATOM 608 N N . ASN A 1 73 ? 150.853 165.846 215.615 1.00 517.52 73 ASN A N 1
ATOM 609 C CA . ASN A 1 73 ? 151.420 166.584 216.733 1.00 517.52 73 ASN A CA 1
ATOM 610 C C . ASN A 1 73 ? 150.697 166.173 218.005 1.00 517.52 73 ASN A C 1
ATOM 611 O O . ASN A 1 73 ? 149.578 165.656 217.966 1.00 517.52 73 ASN A O 1
ATOM 616 N N . ILE A 1 74 ? 151.341 166.411 219.141 1.00 590.95 74 ILE A N 1
ATOM 617 C CA . ILE A 1 74 ? 150.770 166.084 220.442 1.00 590.95 74 ILE A CA 1
ATOM 618 C C . ILE A 1 74 ? 150.570 167.380 221.209 1.00 590.95 74 ILE A C 1
ATOM 619 O O . ILE A 1 74 ? 151.537 168.102 221.481 1.00 590.95 74 ILE A O 1
ATOM 624 N N . VAL A 1 75 ? 149.319 167.669 221.565 1.00 713.53 75 VAL A N 1
ATOM 625 C CA . VAL A 1 75 ? 148.957 168.896 222.266 1.00 713.53 75 VAL A CA 1
ATOM 626 C C . VAL A 1 75 ? 148.196 168.525 223.529 1.00 713.53 75 VAL A C 1
ATOM 627 O O . VAL A 1 75 ? 147.083 167.989 223.451 1.00 713.53 75 VAL A O 1
ATOM 631 N N . ASP A 1 76 ? 148.785 168.829 224.686 1.00 720.20 76 ASP A N 1
ATOM 632 C CA . ASP A 1 76 ? 148.140 168.680 225.990 1.00 720.20 76 ASP A CA 1
ATOM 633 C C . ASP A 1 76 ? 147.628 167.253 226.202 1.00 720.20 76 ASP A C 1
ATOM 634 O O . ASP A 1 76 ? 146.433 167.009 226.388 1.00 720.20 76 ASP A O 1
ATOM 639 N N . ASN A 1 77 ? 148.570 166.308 226.170 1.00 682.72 77 ASN A N 1
ATOM 640 C CA . ASN A 1 77 ? 148.296 164.897 226.449 1.00 682.72 77 ASN A CA 1
ATOM 641 C C . ASN A 1 77 ? 147.219 164.333 225.524 1.00 682.72 77 ASN A C 1
ATOM 642 O O . ASN A 1 77 ? 146.357 163.557 225.943 1.00 682.72 77 ASN A O 1
ATOM 647 N N . GLN A 1 78 ? 147.264 164.724 224.252 1.00 682.90 78 GLN A N 1
ATOM 648 C CA . GLN A 1 78 ? 146.338 164.201 223.257 1.00 682.90 78 GLN A CA 1
ATOM 649 C C . GLN A 1 78 ? 147.086 163.880 221.974 1.00 682.90 78 GLN A C 1
ATOM 650 O O . GLN A 1 78 ? 147.843 164.713 221.468 1.00 682.90 78 GLN A O 1
ATOM 656 N N . LEU A 1 79 ? 146.865 162.676 221.449 1.00 577.87 79 LEU A N 1
ATOM 657 C CA . LEU A 1 79 ? 147.417 162.287 220.156 1.00 577.87 79 LEU A CA 1
ATOM 658 C C . LEU A 1 79 ? 146.563 162.919 219.066 1.00 577.87 79 LEU A C 1
ATOM 659 O O . LEU A 1 79 ? 145.411 162.525 218.862 1.00 577.87 79 LEU A O 1
ATOM 664 N N . ILE A 1 80 ? 147.122 163.902 218.368 1.00 577.68 80 ILE A N 1
ATOM 665 C CA . ILE A 1 80 ? 146.393 164.670 217.368 1.00 577.68 80 ILE A CA 1
ATOM 666 C C . ILE A 1 80 ? 146.952 164.334 215.995 1.00 577.68 80 ILE A C 1
ATOM 667 O O . ILE A 1 80 ? 148.145 164.531 215.733 1.00 577.68 80 ILE A O 1
ATOM 672 N N . ILE A 1 81 ? 146.086 163.833 215.122 1.00 501.79 81 ILE A N 1
ATOM 673 C CA . ILE A 1 81 ? 146.421 163.568 213.731 1.00 501.79 81 ILE A CA 1
ATOM 674 C C . ILE A 1 81 ? 145.530 164.460 212.882 1.00 501.79 81 ILE A C 1
ATOM 675 O O . ILE A 1 81 ? 144.307 164.280 212.854 1.00 501.79 81 ILE A O 1
ATOM 680 N N . GLU A 1 82 ? 146.139 165.426 212.200 1.00 492.49 82 GLU A N 1
ATOM 681 C CA . GLU A 1 82 ? 145.399 166.412 211.430 1.00 492.49 82 GLU A CA 1
ATOM 682 C C . GLU A 1 82 ? 145.930 166.422 210.006 1.00 492.49 82 GLU A C 1
ATOM 683 O O . GLU A 1 82 ? 147.145 166.477 209.794 1.00 492.49 82 GLU A O 1
ATOM 689 N N . GLY A 1 83 ? 145.022 166.354 209.038 1.00 508.43 83 GLY A N 1
ATOM 690 C CA . GLY A 1 83 ? 145.413 166.391 207.645 1.00 508.43 83 GLY A CA 1
ATOM 691 C C . GLY A 1 83 ? 144.531 167.307 206.826 1.00 508.43 83 GLY A C 1
ATOM 692 O O . GLY A 1 83 ? 143.320 167.088 206.717 1.00 508.43 83 GLY A O 1
ATOM 693 N N . LYS A 1 84 ? 145.134 168.336 206.243 1.00 488.73 84 LYS A N 1
ATOM 694 C CA . LYS A 1 84 ? 144.423 169.320 205.441 1.00 488.73 84 LYS A CA 1
ATOM 695 C C . LYS A 1 84 ? 145.017 169.337 204.043 1.00 488.73 84 LYS A C 1
ATOM 696 O O . LYS A 1 84 ? 146.242 169.365 203.886 1.00 488.73 84 LYS A O 1
ATOM 702 N N . HIS A 1 85 ? 144.152 169.318 203.036 1.00 536.97 85 HIS A N 1
ATOM 703 C CA . HIS A 1 85 ? 144.575 169.408 201.649 1.00 536.97 85 HIS A CA 1
ATOM 704 C C . HIS A 1 85 ? 143.821 170.544 200.977 1.00 536.97 85 HIS A C 1
ATOM 705 O O . HIS A 1 85 ? 142.685 170.859 201.343 1.00 536.97 85 HIS A O 1
ATOM 712 N N . ASN A 1 86 ? 144.467 171.162 199.995 1.00 498.84 86 ASN A N 1
ATOM 713 C CA . ASN A 1 86 ? 143.821 172.223 199.241 1.00 498.84 86 ASN A CA 1
ATOM 714 C C . ASN A 1 86 ? 142.706 171.647 198.368 1.00 498.84 86 ASN A C 1
ATOM 715 O O . ASN A 1 86 ? 142.580 170.431 198.192 1.00 498.84 86 ASN A O 1
ATOM 720 N N . GLU A 1 87 ? 141.881 172.540 197.831 1.00 495.34 87 GLU A N 1
ATOM 721 C CA . GLU A 1 87 ? 140.807 172.112 196.946 1.00 495.34 87 GLU A CA 1
ATOM 722 C C . GLU A 1 87 ? 141.387 171.419 195.720 1.00 495.34 87 GLU A C 1
ATOM 723 O O . GLU A 1 87 ? 142.319 171.925 195.087 1.00 495.34 87 GLU A O 1
ATOM 729 N N . LYS A 1 88 ? 140.834 170.259 195.388 1.00 500.36 88 LYS A N 1
ATOM 730 C CA . LYS A 1 88 ? 141.335 169.430 194.301 1.00 500.36 88 LYS A CA 1
ATOM 731 C C . LYS A 1 88 ? 140.289 169.347 193.202 1.00 500.36 88 LYS A C 1
ATOM 732 O O . LYS A 1 88 ? 139.110 169.094 193.474 1.00 500.36 88 LYS A O 1
ATOM 738 N N . THR A 1 89 ? 140.723 169.561 191.964 1.00 544.42 89 THR A N 1
ATOM 739 C CA . THR A 1 89 ? 139.844 169.519 190.806 1.00 544.42 89 THR A CA 1
ATOM 740 C C . THR A 1 89 ? 139.924 168.141 190.161 1.00 544.42 89 THR A C 1
ATOM 741 O O . THR A 1 89 ? 141.018 167.652 189.861 1.00 544.42 89 THR A O 1
ATOM 745 N N . ASP A 1 90 ? 138.767 167.524 189.955 1.00 630.61 90 ASP A N 1
ATOM 746 C CA . ASP A 1 90 ? 138.666 166.200 189.359 1.00 630.61 90 ASP A CA 1
ATOM 747 C C . ASP A 1 90 ? 137.762 166.265 188.128 1.00 630.61 90 ASP A C 1
ATOM 748 O O . ASP A 1 90 ? 137.351 167.342 187.685 1.00 630.61 90 ASP A O 1
ATOM 753 N N . LYS A 1 91 ? 137.454 165.090 187.573 1.00 561.07 91 LYS A N 1
ATOM 754 C CA . LYS A 1 91 ? 136.551 165.013 186.432 1.00 561.07 91 LYS A CA 1
ATOM 755 C C . LYS A 1 91 ? 135.132 165.437 186.786 1.00 561.07 91 LYS A C 1
ATOM 756 O O . LYS A 1 91 ? 134.331 165.693 185.881 1.00 561.07 91 LYS A O 1
ATOM 762 N N . TYR A 1 92 ? 134.806 165.516 188.074 1.00 657.32 92 TYR A N 1
ATOM 763 C CA . TYR A 1 92 ? 133.472 165.869 188.539 1.00 657.32 92 TYR A CA 1
ATOM 764 C C . TYR A 1 92 ? 133.352 167.326 188.963 1.00 657.32 92 TYR A C 1
ATOM 765 O O . TYR A 1 92 ? 132.361 167.983 188.628 1.00 657.32 92 TYR A O 1
ATOM 774 N N . GLY A 1 93 ? 134.335 167.849 189.691 1.00 674.65 93 GLY A N 1
ATOM 775 C CA . GLY A 1 93 ? 134.287 169.225 190.145 1.00 674.65 93 GLY A CA 1
ATOM 776 C C . GLY A 1 93 ? 135.442 169.601 191.051 1.00 674.65 93 GLY A C 1
ATOM 777 O O . GLY A 1 93 ? 136.596 169.267 190.767 1.00 674.65 93 GLY A O 1
ATOM 778 N N . GLN A 1 94 ? 135.144 170.299 192.144 1.00 598.67 94 GLN A N 1
ATOM 779 C CA . GLN A 1 94 ? 136.153 170.739 193.098 1.00 598.67 94 GLN A CA 1
ATOM 780 C C . GLN A 1 94 ? 135.715 170.352 194.501 1.00 598.67 94 GLN A C 1
ATOM 781 O O . GLN A 1 94 ? 134.556 170.564 194.872 1.00 598.67 94 GLN A O 1
ATOM 787 N N . VAL A 1 95 ? 136.638 169.789 195.274 1.00 610.04 95 VAL A N 1
ATOM 788 C CA . VAL A 1 95 ? 136.355 169.346 196.634 1.00 610.04 95 VAL A CA 1
ATOM 789 C C . VAL A 1 95 ? 137.529 169.714 197.531 1.00 610.04 95 VAL A C 1
ATOM 790 O O . VAL A 1 95 ? 138.694 169.567 197.146 1.00 610.04 95 VAL A O 1
ATOM 794 N N . GLU A 1 96 ? 137.217 170.214 198.725 1.00 568.39 96 GLU A N 1
ATOM 795 C CA . GLU A 1 96 ? 138.210 170.456 199.762 1.00 568.39 96 GLU A CA 1
ATOM 796 C C . GLU A 1 96 ? 137.766 169.747 201.030 1.00 568.39 96 GLU A C 1
ATOM 797 O O . GLU A 1 96 ? 136.619 169.900 201.460 1.00 568.39 96 GLU A O 1
ATOM 803 N N . ARG A 1 97 ? 138.675 168.981 201.625 1.00 638.27 97 ARG A N 1
ATOM 804 C CA . ARG A 1 97 ? 138.379 168.199 202.814 1.00 638.27 97 ARG A CA 1
ATOM 805 C C . ARG A 1 97 ? 139.382 168.537 203.903 1.00 638.27 97 ARG A C 1
ATOM 806 O O . ARG A 1 97 ? 140.532 168.887 203.624 1.00 638.27 97 ARG A O 1
ATOM 814 N N . HIS A 1 98 ? 138.936 168.432 205.151 1.00 554.73 98 HIS A N 1
ATOM 815 C CA . HIS A 1 98 ? 139.808 168.695 206.287 1.00 554.73 98 HIS A CA 1
ATOM 816 C C . HIS A 1 98 ? 139.301 167.916 207.487 1.00 554.73 98 HIS A C 1
ATOM 817 O O . HIS A 1 98 ? 138.107 167.956 207.795 1.00 554.73 98 HIS A O 1
ATOM 824 N N . PHE A 1 99 ? 140.203 167.210 208.161 1.00 657.96 99 PHE A N 1
ATOM 825 C CA . PHE A 1 99 ? 139.849 166.430 209.335 1.00 657.96 99 PHE A CA 1
ATOM 826 C C . PHE A 1 99 ? 140.808 166.734 210.475 1.00 657.96 99 PHE A C 1
ATOM 827 O O . PHE A 1 99 ? 142.010 166.921 210.260 1.00 657.96 99 PHE A O 1
ATOM 835 N N . VAL A 1 100 ? 140.261 166.798 211.686 1.00 706.64 100 VAL A N 1
ATOM 836 C CA . VAL A 1 100 ? 141.029 167.029 212.903 1.00 706.64 100 VAL A CA 1
ATOM 837 C C . VAL A 1 100 ? 140.690 165.926 213.894 1.00 706.64 100 VAL A C 1
ATOM 838 O O . VAL A 1 100 ? 139.515 165.715 214.215 1.00 706.64 100 VAL A O 1
ATOM 842 N N . ARG A 1 101 ? 141.739 165.283 214.386 1.00 798.15 101 ARG A N 1
ATOM 843 C CA . ARG A 1 101 ? 141.554 164.219 215.340 1.00 798.15 101 ARG A CA 1
ATOM 844 C C . ARG A 1 101 ? 142.284 164.433 216.611 1.00 798.15 101 ARG A C 1
ATOM 845 O O . ARG A 1 101 ? 143.347 165.011 216.605 1.00 798.15 101 ARG A O 1
ATOM 853 N N . LYS A 1 102 ? 141.732 163.953 217.704 1.00 789.91 102 LYS A N 1
ATOM 854 C CA . LYS A 1 102 ? 142.389 163.993 219.000 1.00 789.91 102 LYS A CA 1
ATOM 855 C C . LYS A 1 102 ? 142.161 162.662 219.700 1.00 789.91 102 LYS A C 1
ATOM 856 O O . LYS A 1 102 ? 141.090 162.063 219.586 1.00 789.91 102 LYS A O 1
ATOM 862 N N . TYR A 1 103 ? 143.182 162.198 220.417 1.00 780.95 103 TYR A N 1
ATOM 863 C CA . TYR A 1 103 ? 143.105 160.902 221.078 1.00 780.95 103 TYR A CA 1
ATOM 864 C C . TYR A 1 103 ? 143.771 160.992 222.441 1.00 780.95 103 TYR A C 1
ATOM 865 O O . TYR A 1 103 ? 144.874 161.531 222.556 1.00 780.95 103 TYR A O 1
ATOM 874 N N . ASN A 1 104 ? 143.107 160.455 223.460 1.00 708.51 104 ASN A N 1
ATOM 875 C CA . ASN A 1 104 ? 143.698 160.418 224.787 1.00 708.51 104 ASN A CA 1
ATOM 876 C C . ASN A 1 104 ? 144.855 159.422 224.821 1.00 708.51 104 ASN A C 1
ATOM 877 O O . ASN A 1 104 ? 144.941 158.497 224.009 1.00 708.51 104 ASN A O 1
ATOM 882 N N . LEU A 1 105 ? 145.756 159.625 225.779 1.00 606.30 105 LEU A N 1
ATOM 883 C CA . LEU A 1 105 ? 146.975 158.846 225.870 1.00 606.30 105 LEU A CA 1
ATOM 884 C C . LEU A 1 105 ? 147.056 158.138 227.214 1.00 606.30 105 LEU A C 1
ATOM 885 O O . LEU A 1 105 ? 146.921 158.786 228.261 1.00 606.30 105 LEU A O 1
ATOM 890 N N . PRO A 1 106 ? 147.267 156.824 227.231 1.00 610.14 106 PRO A N 1
ATOM 891 C CA . PRO A 1 106 ? 147.411 156.118 228.508 1.00 610.14 106 PRO A CA 1
ATOM 892 C C . PRO A 1 106 ? 148.670 156.550 229.242 1.00 610.14 106 PRO A C 1
ATOM 893 O O . PRO A 1 106 ? 149.671 156.939 228.637 1.00 610.14 106 PRO A O 1
ATOM 897 N N . THR A 1 107 ? 148.602 156.481 230.568 1.00 618.33 107 THR A N 1
ATOM 898 C CA . THR A 1 107 ? 149.755 156.817 231.390 1.00 618.33 107 THR A CA 1
ATOM 899 C C . THR A 1 107 ? 150.854 155.777 231.211 1.00 618.33 107 THR A C 1
ATOM 900 O O . THR A 1 107 ? 150.583 154.588 231.024 1.00 618.33 107 THR A O 1
ATOM 904 N N . GLY A 1 108 ? 152.101 156.233 231.266 1.00 585.70 108 GLY A N 1
ATOM 905 C CA . GLY A 1 108 ? 153.235 155.346 231.119 1.00 585.70 108 GLY A CA 1
ATOM 906 C C . GLY A 1 108 ? 153.627 155.026 229.696 1.00 585.70 108 GLY A C 1
ATOM 907 O O . GLY A 1 108 ? 154.413 154.097 229.481 1.00 585.70 108 GLY A O 1
ATOM 908 N N . VAL A 1 109 ? 153.110 155.760 228.717 1.00 526.87 109 VAL A N 1
ATOM 909 C CA . VAL A 1 109 ? 153.453 155.543 227.317 1.00 526.87 109 VAL A CA 1
ATOM 910 C C . VAL A 1 109 ? 154.631 156.442 226.968 1.00 526.87 109 VAL A C 1
ATOM 911 O O . VAL A 1 109 ? 154.535 157.671 227.064 1.00 526.87 109 VAL A O 1
ATOM 915 N N . ARG A 1 110 ? 155.743 155.832 226.560 1.00 534.26 110 ARG A N 1
ATOM 916 C CA . ARG A 1 110 ? 156.928 156.593 226.188 1.00 534.26 110 ARG A CA 1
ATOM 917 C C . ARG A 1 110 ? 156.871 156.936 224.705 1.00 534.26 110 ARG A C 1
ATOM 918 O O . ARG A 1 110 ? 156.780 156.023 223.872 1.00 534.26 110 ARG A O 1
ATOM 926 N N . PRO A 1 111 ? 156.902 158.218 224.333 1.00 520.32 111 PRO A N 1
ATOM 927 C CA . PRO A 1 111 ? 156.815 158.584 222.914 1.00 520.32 111 PRO A CA 1
ATOM 928 C C . PRO A 1 111 ? 158.125 158.444 222.162 1.00 520.32 111 PRO A C 1
ATOM 929 O O . PRO A 1 111 ? 158.127 158.582 220.930 1.00 520.32 111 PRO A O 1
ATOM 933 N N . GLU A 1 112 ? 159.231 158.179 222.856 1.00 564.62 112 GLU A N 1
ATOM 934 C CA . GLU A 1 112 ? 160.537 158.120 222.214 1.00 564.62 112 GLU A CA 1
ATOM 935 C C . GLU A 1 112 ? 160.719 156.880 221.349 1.00 564.62 112 GLU A C 1
ATOM 936 O O . GLU A 1 112 ? 161.636 156.855 220.522 1.00 564.62 112 GLU A O 1
ATOM 942 N N . GLN A 1 113 ? 159.879 155.858 221.516 1.00 590.88 113 GLN A N 1
ATOM 943 C CA . GLN A 1 113 ? 159.984 154.631 220.737 1.00 590.88 113 GLN A CA 1
ATOM 944 C C . GLN A 1 113 ? 158.713 154.314 219.960 1.00 590.88 113 GLN A C 1
ATOM 945 O O . GLN A 1 113 ? 158.560 153.183 219.481 1.00 590.88 113 GLN A O 1
ATOM 951 N N . ILE A 1 114 ? 157.800 155.271 219.821 1.00 513.72 114 ILE A N 1
ATOM 952 C CA . ILE A 1 114 ? 156.580 155.051 219.054 1.00 513.72 114 ILE A CA 1
ATOM 953 C C . ILE A 1 114 ? 156.898 155.170 217.570 1.00 513.72 114 ILE A C 1
ATOM 954 O O . ILE A 1 114 ? 157.470 156.170 217.121 1.00 513.72 114 ILE A O 1
ATOM 959 N N . LYS A 1 115 ? 156.530 154.146 216.805 1.00 528.24 115 LYS A N 1
ATOM 960 C CA . LYS A 1 115 ? 156.789 154.095 215.375 1.00 528.24 115 LYS A CA 1
ATOM 961 C C . LYS A 1 115 ? 155.476 154.145 214.606 1.00 528.24 115 LYS A C 1
ATOM 962 O O . LYS A 1 115 ? 154.525 153.428 214.933 1.00 528.24 115 LYS A O 1
ATOM 968 N N . SER A 1 116 ? 155.432 154.995 213.585 1.00 546.61 116 SER A N 1
ATOM 969 C CA . SER A 1 116 ? 154.267 155.141 212.725 1.00 546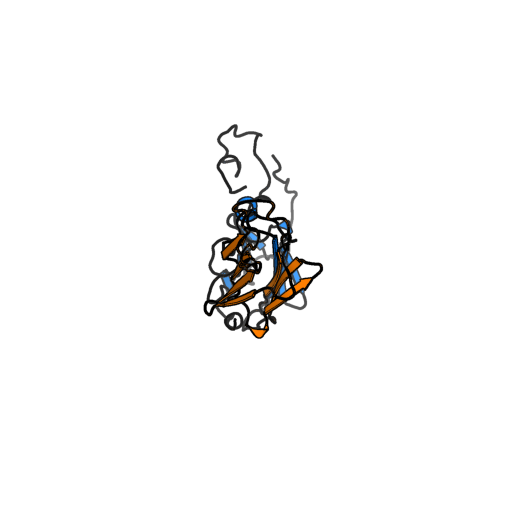.61 116 SER A CA 1
ATOM 970 C C . SER A 1 116 ? 154.644 154.766 211.299 1.00 546.61 116 SER A C 1
ATOM 971 O O . SER A 1 116 ? 155.681 155.199 210.787 1.00 546.61 116 SER A O 1
ATOM 974 N N . GLU A 1 117 ? 153.797 153.962 210.662 1.00 558.14 117 GLU A N 1
ATOM 975 C CA . GLU A 1 117 ? 154.057 153.466 209.320 1.00 558.14 117 GLU A CA 1
ATOM 976 C C . GLU A 1 117 ? 152.846 153.710 208.433 1.00 558.14 117 GLU A C 1
ATOM 977 O O . GLU A 1 117 ? 151.702 153.701 208.896 1.00 558.14 117 GLU A O 1
ATOM 983 N N . LEU A 1 118 ? 153.113 153.925 207.147 1.00 604.05 118 LEU A N 1
ATOM 984 C CA . LEU A 1 118 ? 152.078 154.120 206.143 1.00 604.05 118 LEU A CA 1
ATOM 985 C C . LEU A 1 118 ? 152.105 152.953 205.169 1.00 604.05 118 LEU A C 1
ATOM 986 O O . LEU A 1 118 ? 153.146 152.662 204.571 1.00 604.05 118 LEU A O 1
ATOM 991 N N . SER A 1 119 ? 150.968 152.293 205.020 1.00 650.59 119 SER A N 1
ATOM 992 C CA . SER A 1 119 ? 150.899 151.183 204.090 1.00 650.59 119 SER A CA 1
ATOM 993 C C . SER A 1 119 ? 150.594 151.633 202.673 1.00 650.59 119 SER A C 1
ATOM 994 O O . SER A 1 119 ? 150.197 152.779 202.443 1.00 650.59 119 SER A O 1
ATOM 997 N N . ASN A 1 120 ? 150.750 150.726 201.719 1.00 659.80 120 ASN A N 1
ATOM 998 C CA . ASN A 1 120 ? 150.598 151.075 200.311 1.00 659.80 120 ASN A CA 1
ATOM 999 C C . ASN A 1 120 ? 149.190 151.573 200.008 1.00 659.80 120 ASN A C 1
ATOM 1000 O O . ASN A 1 120 ? 149.016 152.539 199.255 1.00 659.80 120 ASN A O 1
ATOM 1005 N N . ASN A 1 121 ? 148.175 150.931 200.584 1.00 704.45 121 ASN A N 1
ATOM 1006 C CA . ASN A 1 121 ? 146.790 151.296 200.319 1.00 704.45 121 ASN A CA 1
ATOM 1007 C C . ASN A 1 121 ? 146.384 152.618 200.959 1.00 704.45 121 ASN A C 1
ATOM 1008 O O . ASN A 1 121 ? 145.307 153.132 200.644 1.00 704.45 121 ASN A O 1
ATOM 1013 N N . GLY A 1 122 ? 147.210 153.176 201.841 1.00 596.85 122 GLY A N 1
ATOM 1014 C CA . GLY A 1 122 ? 146.917 154.465 202.433 1.00 596.85 122 GLY A CA 1
ATOM 1015 C C . GLY A 1 122 ? 146.418 154.387 203.860 1.00 596.85 122 GLY A C 1
ATOM 1016 O O . GLY A 1 122 ? 145.505 155.124 204.247 1.00 596.85 122 GLY A O 1
ATOM 1017 N N . VAL A 1 123 ? 147.006 153.498 204.656 1.00 613.43 123 VAL A N 1
ATOM 1018 C CA . VAL A 1 123 ? 146.650 153.332 206.060 1.00 613.43 123 VAL A CA 1
ATOM 1019 C C . VAL A 1 123 ? 147.873 153.664 206.902 1.00 613.43 123 VAL A C 1
ATOM 1020 O O . VAL A 1 123 ? 148.942 153.066 206.722 1.00 613.43 123 VAL A O 1
ATOM 1024 N N . LEU A 1 124 ? 147.716 154.613 207.820 1.00 542.04 124 LEU A N 1
ATOM 1025 C CA . LEU A 1 124 ? 148.779 155.013 208.735 1.00 542.04 124 LEU A CA 1
ATOM 1026 C C . LEU A 1 124 ? 148.532 154.332 210.075 1.00 542.04 124 LEU A C 1
ATOM 1027 O O . LEU A 1 124 ? 147.489 154.541 210.703 1.00 542.04 124 LEU A O 1
ATOM 1032 N N . THR A 1 125 ? 149.488 153.518 210.511 1.00 464.05 125 THR A N 1
ATOM 1033 C CA . THR A 1 125 ? 149.377 152.769 211.755 1.00 464.05 125 THR A CA 1
ATOM 1034 C C . THR A 1 125 ? 150.403 153.281 212.755 1.00 464.05 125 THR A C 1
ATOM 1035 O O . THR A 1 125 ? 151.598 153.346 212.447 1.00 464.05 125 THR A O 1
ATOM 1039 N N . VAL A 1 126 ? 149.936 153.636 213.946 1.00 368.22 126 VAL A N 1
ATOM 1040 C CA . VAL A 1 126 ? 150.795 154.096 215.031 1.00 368.22 126 VAL A CA 1
ATOM 1041 C C . VAL A 1 126 ? 150.897 152.962 216.040 1.00 368.22 126 VAL A C 1
ATOM 1042 O O . VAL A 1 126 ? 149.902 152.583 216.668 1.00 368.22 126 VAL A O 1
ATOM 1046 N N . LYS A 1 127 ? 152.098 152.416 216.202 1.00 371.86 127 LYS A N 1
ATOM 1047 C CA . LYS A 1 127 ? 152.329 151.252 217.044 1.00 371.86 127 LYS A CA 1
ATOM 1048 C C . LYS A 1 127 ? 153.207 151.622 218.231 1.00 371.86 127 LYS A C 1
ATOM 1049 O O . LYS A 1 127 ? 154.195 152.347 218.085 1.00 371.86 127 LYS A O 1
ATOM 1055 N N . TYR A 1 128 ? 152.838 151.117 219.407 1.00 505.06 128 TYR A N 1
ATOM 1056 C CA . TYR A 1 128 ? 153.605 151.331 220.624 1.00 505.06 128 TYR A CA 1
ATOM 1057 C C . TYR A 1 128 ? 153.625 150.045 221.435 1.00 505.06 128 TYR A C 1
ATOM 1058 O O . TYR A 1 128 ? 152.625 149.326 221.500 1.00 505.06 128 TYR A O 1
ATOM 1067 N N . GLU A 1 129 ? 154.770 149.763 222.050 1.00 417.19 129 GLU A N 1
ATOM 1068 C CA . GLU A 1 129 ? 154.943 148.600 222.905 1.00 417.19 129 GLU A CA 1
ATOM 1069 C C . GLU A 1 129 ? 155.026 149.050 224.357 1.00 417.19 129 GLU A C 1
ATOM 1070 O O . GLU A 1 129 ? 155.661 150.062 224.666 1.00 417.19 129 GLU A O 1
ATOM 1076 N N . LYS A 1 130 ? 154.391 148.287 225.243 1.00 504.41 130 LYS A N 1
ATOM 1077 C CA . LYS A 1 130 ? 154.256 148.696 226.632 1.00 504.41 130 LYS A CA 1
ATOM 1078 C C . LYS A 1 130 ? 155.611 148.657 227.340 1.00 504.41 130 LYS A C 1
ATOM 1079 O O . LYS A 1 130 ? 156.643 148.301 226.762 1.00 504.41 130 LYS A O 1
ATOM 1085 N N . ASN A 1 131 ? 155.601 149.031 228.620 1.00 510.88 131 ASN A N 1
ATOM 1086 C CA . ASN A 1 131 ? 156.828 149.221 229.393 1.00 510.88 131 ASN A CA 1
ATOM 1087 C C . ASN A 1 131 ? 157.349 147.867 229.863 1.00 510.88 131 ASN A C 1
ATOM 1088 O O . ASN A 1 131 ? 157.155 147.443 231.006 1.00 510.88 131 ASN A O 1
ATOM 1093 N N . GLN A 1 132 ? 158.033 147.174 228.954 1.00 438.30 132 GLN A N 1
ATOM 1094 C CA . GLN A 1 132 ? 158.722 145.935 229.302 1.00 438.30 132 GLN A CA 1
ATOM 1095 C C . GLN A 1 132 ? 160.155 145.858 228.801 1.00 438.30 132 GLN A C 1
ATOM 1096 O O . GLN A 1 132 ? 160.931 145.067 229.352 1.00 438.30 132 GLN A O 1
ATOM 1102 N N . GLU A 1 133 ? 160.545 146.641 227.802 1.00 458.58 133 GLU A N 1
ATOM 1103 C CA . GLU A 1 133 ? 161.893 146.608 227.245 1.00 458.58 133 GLU A CA 1
ATOM 1104 C C . GLU A 1 133 ? 162.139 147.936 226.534 1.00 458.58 133 GLU A C 1
ATOM 1105 O O . GLU A 1 133 ? 161.392 148.903 226.724 1.00 458.58 133 GLU A O 1
ATOM 1111 N N . GLN A 1 134 ? 163.210 147.990 225.732 1.00 503.05 134 GLN A N 1
ATOM 1112 C CA . GLN A 1 134 ? 163.672 149.205 225.060 1.00 503.05 134 GLN A CA 1
ATOM 1113 C C . GLN A 1 134 ? 164.181 150.246 226.050 1.00 503.05 134 GLN A C 1
ATOM 1114 O O . GLN A 1 134 ? 163.814 150.232 227.230 1.00 503.05 134 GLN A O 1
ATOM 1120 N N . GLN A 1 135 ? 165.035 151.144 225.580 1.00 533.20 135 GLN A N 1
ATOM 1121 C CA . GLN A 1 135 ? 165.496 152.294 226.338 1.00 533.20 135 GLN A CA 1
ATOM 1122 C C . GLN A 1 135 ? 165.372 153.527 225.460 1.00 533.20 135 GLN A C 1
ATOM 1123 O O . GLN A 1 135 ? 165.324 153.419 224.229 1.00 533.20 135 GLN A O 1
ATOM 1129 N N . PRO A 1 136 ? 165.313 154.727 226.061 1.00 485.05 136 PRO A N 1
ATOM 1130 C CA . PRO A 1 136 ? 165.127 155.946 225.258 1.00 485.05 136 PRO A CA 1
ATOM 1131 C C . PRO A 1 136 ? 166.276 156.254 224.306 1.00 485.05 136 PRO A C 1
ATOM 1132 O O . PRO A 1 136 ? 166.242 157.272 223.607 1.00 485.05 136 PRO A O 1
ATOM 1136 N N . LYS A 1 137 ? 167.295 155.397 224.268 1.00 410.37 137 LYS A N 1
ATOM 1137 C CA . LYS A 1 137 ? 168.403 155.594 223.346 1.00 410.37 137 LYS A CA 1
ATOM 1138 C C . LYS A 1 137 ? 167.937 155.414 221.905 1.00 410.37 137 LYS A C 1
ATOM 1139 O O . LYS A 1 137 ? 167.187 154.482 221.595 1.00 410.37 137 LYS A O 1
ATOM 1145 N N . SER A 1 138 ? 168.384 156.309 221.026 1.00 368.25 138 SER A N 1
ATOM 1146 C CA . SER A 1 138 ? 168.031 156.261 219.611 1.00 368.25 138 SER A CA 1
ATOM 1147 C C . SER A 1 138 ? 169.225 156.731 218.797 1.00 368.25 138 SER A C 1
ATOM 1148 O O . SER A 1 138 ? 169.717 157.845 219.004 1.00 368.25 138 SER A O 1
ATOM 1151 N N . ILE A 1 139 ? 169.687 155.893 217.880 1.00 285.11 139 ILE A N 1
ATOM 1152 C CA . ILE A 1 139 ? 170.821 156.199 217.020 1.00 285.11 139 ILE A CA 1
ATOM 1153 C C . ILE A 1 139 ? 170.340 156.199 215.574 1.00 285.11 139 ILE A C 1
ATOM 1154 O O . ILE A 1 139 ? 170.192 155.147 214.956 1.00 285.11 139 ILE A O 1
ATOM 1159 N N . PRO A 1 140 ? 170.080 157.371 215.003 1.00 423.25 140 PRO A N 1
ATOM 1160 C CA . PRO A 1 140 ? 169.646 157.434 213.606 1.00 423.25 140 PRO A CA 1
ATOM 1161 C C . PRO A 1 140 ? 170.826 157.435 212.647 1.00 423.25 140 PRO A C 1
ATOM 1162 O O . PRO A 1 140 ? 171.957 157.774 212.999 1.00 423.25 140 PRO A O 1
ATOM 1166 N N . ILE A 1 141 ? 170.538 157.036 211.407 1.00 573.69 141 ILE A N 1
ATOM 1167 C CA . ILE A 1 141 ? 171.529 157.014 210.341 1.00 573.69 141 ILE A CA 1
ATOM 1168 C C . ILE A 1 141 ? 170.919 157.627 209.088 1.00 573.69 141 ILE A C 1
ATOM 1169 O O . ILE A 1 141 ? 169.699 157.723 208.940 1.00 573.69 141 ILE A O 1
ATOM 1174 N N . THR A 1 142 ? 171.796 158.050 208.180 1.00 791.70 142 THR A N 1
ATOM 1175 C CA . THR A 1 142 ? 171.357 158.716 206.960 1.00 791.70 142 THR A CA 1
ATOM 1176 C C . THR A 1 142 ? 170.679 157.726 206.020 1.00 791.70 142 THR A C 1
ATOM 1177 O O . THR A 1 142 ? 171.190 156.628 205.781 1.00 791.70 142 THR A O 1
ATOM 1181 N N . ILE A 1 143 ? 169.524 158.119 205.487 1.00 767.71 143 ILE A N 1
ATOM 1182 C CA . ILE A 1 143 ? 168.763 157.311 204.540 1.00 767.71 143 ILE A CA 1
ATOM 1183 C C . ILE A 1 143 ? 168.610 158.126 203.262 1.00 767.71 143 ILE A C 1
ATOM 1184 O O . ILE A 1 143 ? 168.030 159.219 203.282 1.00 767.71 143 ILE A O 1
ATOM 1189 N N . VAL A 1 144 ? 169.123 157.600 202.158 1.00 711.08 144 VAL A N 1
ATOM 1190 C CA . VAL A 1 144 ? 169.031 158.294 200.873 1.00 711.08 144 VAL A CA 1
ATOM 1191 C C . VAL A 1 144 ? 167.647 158.043 200.274 1.00 711.08 144 VAL A C 1
ATOM 1192 O O . VAL A 1 144 ? 167.242 156.878 200.143 1.00 711.08 144 VAL A O 1
ATOM 1196 N N . PRO A 1 145 ? 166.902 159.085 199.916 1.00 607.79 145 PRO A N 1
ATOM 1197 C CA . PRO A 1 145 ? 165.591 158.872 199.296 1.00 607.79 145 PRO A CA 1
ATOM 1198 C C . PRO A 1 145 ? 165.715 158.237 197.918 1.00 607.79 145 PRO A C 1
ATOM 1199 O O . PRO A 1 145 ? 166.705 158.426 197.206 1.00 607.79 145 PRO A O 1
ATOM 1203 N N . LYS A 1 146 ? 164.686 157.475 197.547 1.00 578.97 146 LYS A N 1
ATOM 1204 C CA . LYS A 1 146 ? 164.665 156.744 196.279 1.00 578.97 146 LYS A CA 1
ATOM 1205 C C . LYS A 1 146 ? 163.952 157.596 195.235 1.00 578.97 146 LYS A C 1
ATOM 1206 O O . LYS A 1 146 ? 162.727 157.573 195.109 1.00 578.97 146 LYS A O 1
ATOM 1212 N N . ARG A 1 147 ? 164.735 158.357 194.471 1.00 669.66 147 ARG A N 1
ATOM 1213 C CA . ARG A 1 147 ? 164.166 159.214 193.436 1.00 669.66 147 ARG A CA 1
ATOM 1214 C C . ARG A 1 147 ? 163.916 158.441 192.145 1.00 669.66 147 ARG A C 1
ATOM 1215 O O . ARG A 1 147 ? 162.774 158.326 191.687 1.00 669.66 147 ARG A O 1
ATOM 1223 N N . ASN A 1 148 ? 164.974 157.903 191.547 1.00 611.35 148 ASN A N 1
ATOM 1224 C CA . ASN A 1 148 ? 164.854 157.175 190.289 1.00 611.35 148 ASN A CA 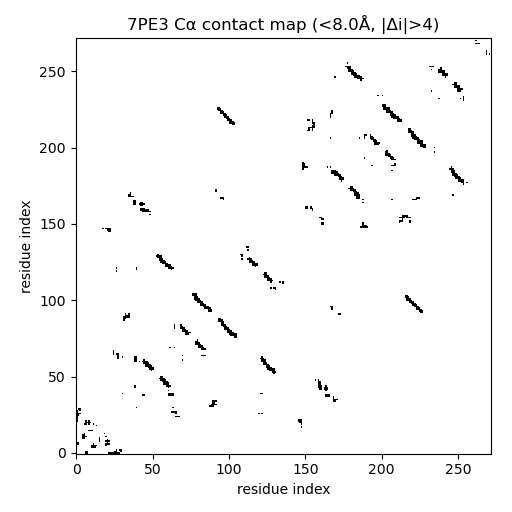1
ATOM 1225 C C . ASN A 1 148 ? 166.005 156.195 190.106 1.00 611.35 148 ASN A C 1
ATOM 1226 O O . ASN A 1 148 ? 165.841 154.984 190.254 1.00 611.35 148 ASN A O 1
ATOM 1232 N N . ARG B 1 25 ? 124.779 162.349 210.009 1.00 940.63 1 ARG B N 1
ATOM 1233 C CA . ARG B 1 25 ? 123.795 162.900 210.931 1.00 940.63 1 ARG B CA 1
ATOM 1234 C C . ARG B 1 25 ? 124.271 162.788 212.376 1.00 940.63 1 ARG B C 1
ATOM 1235 O O . ARG B 1 25 ? 125.285 163.374 212.754 1.00 940.63 1 ARG B O 1
ATOM 1243 N N . HIS B 1 26 ? 123.531 162.028 213.179 1.00 866.33 2 HIS B N 1
ATOM 1244 C CA . HIS B 1 26 ? 123.852 161.831 214.586 1.00 866.33 2 HIS B CA 1
ATOM 1245 C C . HIS B 1 26 ? 124.695 160.588 214.838 1.00 866.33 2 HIS B C 1
ATOM 1246 O O . HIS B 1 26 ? 125.007 160.295 215.996 1.00 866.33 2 HIS B O 1
ATOM 1253 N N . MET B 1 27 ? 125.071 159.854 213.792 1.00 709.80 3 MET B N 1
ATOM 1254 C CA . MET B 1 27 ? 125.876 158.650 213.955 1.00 709.80 3 MET B CA 1
ATOM 1255 C C . MET B 1 27 ? 127.365 158.943 214.088 1.00 709.80 3 MET B C 1
ATOM 1256 O O . MET B 1 27 ? 128.147 158.009 214.294 1.00 709.80 3 MET B O 1
ATOM 1261 N N . ILE B 1 28 ? 127.774 160.208 213.975 1.00 743.91 4 ILE B N 1
ATOM 1262 C CA . ILE B 1 28 ? 129.166 160.564 214.224 1.00 743.91 4 ILE B CA 1
ATOM 1263 C C . ILE B 1 28 ? 129.498 160.405 215.702 1.00 743.91 4 ILE B C 1
ATOM 1264 O O . ILE B 1 28 ? 130.606 159.988 216.064 1.00 743.91 4 ILE B O 1
ATOM 1269 N N . ARG B 1 29 ? 128.545 160.735 216.577 1.00 741.93 5 ARG B N 1
ATOM 1270 C CA . ARG B 1 29 ? 128.796 160.707 218.018 1.00 741.93 5 ARG B CA 1
ATOM 1271 C C . ARG B 1 29 ? 129.197 159.331 218.540 1.00 741.93 5 ARG B C 1
ATOM 1272 O O . ARG B 1 29 ? 130.173 159.252 219.306 1.00 741.93 5 ARG B O 1
ATOM 1280 N N . PRO B 1 30 ? 128.518 158.221 218.189 1.00 691.01 6 PRO B N 1
ATOM 1281 C CA . PRO B 1 30 ? 128.951 156.919 218.716 1.00 691.01 6 PRO B CA 1
ATOM 1282 C C . PRO B 1 30 ? 130.281 156.468 218.136 1.00 691.01 6 PRO B C 1
ATOM 1283 O O . PRO B 1 30 ? 130.337 155.559 217.301 1.00 691.01 6 PRO B O 1
ATOM 1287 N N . TYR B 1 31 ? 131.360 157.109 218.576 1.00 686.31 7 TYR B N 1
ATOM 1288 C CA . TYR B 1 31 ? 132.703 156.798 218.112 1.00 686.31 7 TYR B CA 1
ATOM 1289 C C . TYR B 1 31 ? 133.458 155.870 219.056 1.00 686.31 7 TYR B C 1
ATOM 1290 O O . TYR B 1 31 ? 134.584 155.474 218.740 1.00 686.31 7 TYR B O 1
ATOM 1299 N N . TRP B 1 32 ? 132.864 155.503 220.191 1.00 680.60 8 TRP B N 1
ATOM 1300 C CA . TRP B 1 32 ? 133.522 154.610 221.134 1.00 680.60 8 TRP B CA 1
ATOM 1301 C C . TRP B 1 32 ? 133.458 153.178 220.617 1.00 680.60 8 TRP B C 1
ATOM 1302 O O . TRP B 1 32 ? 132.385 152.692 220.244 1.00 680.60 8 TRP B O 1
ATOM 1313 N N . ALA B 1 33 ? 134.621 152.524 220.548 1.00 564.80 9 ALA B N 1
ATOM 1314 C CA . ALA B 1 33 ? 134.743 151.150 220.068 1.00 564.80 9 ALA B CA 1
ATOM 1315 C C . ALA B 1 33 ? 134.283 151.027 218.618 1.00 564.80 9 ALA B C 1
ATOM 1316 O O . ALA B 1 33 ? 134.217 149.920 218.073 1.00 564.80 9 ALA B O 1
ATOM 1318 N N . ASP B 1 34 ? 133.969 152.156 217.990 1.00 550.26 10 ASP B N 1
ATOM 1319 C CA . ASP B 1 34 ? 133.464 152.230 216.624 1.00 550.26 10 ASP B CA 1
ATOM 1320 C C . ASP B 1 34 ? 134.206 153.310 215.855 1.00 550.26 10 ASP B C 1
ATOM 1321 O O . ASP B 1 34 ? 133.614 154.201 215.243 1.00 550.26 10 ASP B O 1
ATOM 1326 N N . GLN B 1 35 ? 135.538 153.244 215.898 1.00 501.04 11 GLN B N 1
ATOM 1327 C CA . GLN B 1 35 ? 136.373 154.236 215.234 1.00 501.04 11 GLN B CA 1
ATOM 1328 C C . GLN B 1 35 ? 136.185 154.243 213.723 1.00 501.04 11 GLN B C 1
ATOM 1329 O O . GLN B 1 35 ? 136.579 155.215 213.070 1.00 501.04 11 GLN B O 1
ATOM 1335 N N . THR B 1 36 ? 135.603 153.190 213.159 1.00 552.57 12 THR B N 1
ATOM 1336 C CA . THR B 1 36 ? 135.277 153.128 211.741 1.00 552.57 12 THR B CA 1
ATOM 1337 C C . THR B 1 36 ? 133.902 153.706 211.430 1.00 552.57 12 THR B C 1
ATOM 1338 O O . THR B 1 36 ? 133.392 153.495 210.324 1.00 552.57 12 THR B O 1
ATOM 1342 N N . MET B 1 37 ? 133.290 154.412 212.387 1.00 514.51 13 MET B N 1
ATOM 1343 C CA . MET B 1 37 ? 131.934 154.946 212.285 1.00 514.51 13 MET B CA 1
ATOM 1344 C C . MET B 1 37 ? 130.916 153.826 212.088 1.00 514.51 13 MET B C 1
ATOM 1345 O O . MET B 1 37 ? 131.287 152.653 211.985 1.00 514.51 13 MET B O 1
ATOM 1350 N N . LEU B 1 38 ? 129.627 154.168 212.051 1.00 538.84 14 LEU B N 1
ATOM 1351 C CA . LEU B 1 38 ? 128.632 153.164 211.686 1.00 538.84 14 LEU B CA 1
ATOM 1352 C C . LEU B 1 38 ? 128.661 152.883 210.190 1.00 538.84 14 LEU B C 1
ATOM 1353 O O . LEU B 1 38 ? 128.582 151.723 209.771 1.00 538.84 14 LEU B O 1
ATOM 1358 N N . THR B 1 39 ? 128.782 153.928 209.375 1.00 549.28 15 THR B N 1
ATOM 1359 C CA . THR B 1 39 ? 128.872 153.795 207.927 1.00 549.28 15 THR B CA 1
ATOM 1360 C C . THR B 1 39 ? 130.102 154.551 207.452 1.00 549.28 15 THR B C 1
ATOM 1361 O O . THR B 1 39 ? 130.217 155.759 207.687 1.00 549.28 15 THR B O 1
ATOM 1365 N N . GLY B 1 40 ? 131.018 153.843 206.799 1.00 528.27 16 GLY B N 1
ATOM 1366 C CA . GLY B 1 40 ? 132.186 154.480 206.226 1.00 528.27 16 GLY B CA 1
ATOM 1367 C C . GLY B 1 40 ? 131.800 155.518 205.196 1.00 528.27 16 GLY B C 1
ATOM 1368 O O . GLY B 1 40 ? 130.986 155.244 204.309 1.00 528.27 16 GLY B O 1
ATOM 1369 N N . HIS B 1 41 ? 132.367 156.716 205.306 1.00 537.44 17 HIS B N 1
ATOM 1370 C CA . HIS B 1 41 ? 132.012 157.799 204.401 1.00 537.44 17 HIS B CA 1
ATOM 1371 C C . HIS B 1 41 ? 133.050 158.901 204.524 1.00 537.44 17 HIS B C 1
ATOM 1372 O O . HIS B 1 41 ? 133.603 159.119 205.605 1.00 537.44 17 HIS B O 1
ATOM 1379 N N . ARG B 1 42 ? 133.308 159.587 203.416 1.00 597.86 18 ARG B N 1
ATOM 1380 C CA . ARG B 1 42 ? 134.245 160.698 203.381 1.00 597.86 18 ARG B CA 1
ATOM 1381 C C . ARG B 1 42 ? 133.505 161.990 203.064 1.00 597.86 18 ARG B C 1
ATOM 1382 O O . ARG B 1 42 ? 132.525 161.998 202.313 1.00 597.86 18 ARG B O 1
ATOM 1390 N N . VAL B 1 43 ? 133.985 163.086 203.652 1.00 887.13 19 VAL B N 1
ATOM 1391 C CA . VAL B 1 43 ? 133.364 164.385 203.432 1.00 887.13 19 VAL B CA 1
ATOM 1392 C C . VAL B 1 43 ? 133.554 164.803 201.981 1.00 887.13 19 VAL B C 1
ATOM 1393 O O . VAL B 1 43 ? 134.646 164.672 201.411 1.00 887.13 19 VAL B O 1
ATOM 1397 N N . GLY B 1 44 ? 132.482 165.296 201.369 1.00 806.41 20 GLY B N 1
ATOM 1398 C CA . GLY B 1 44 ? 132.529 165.703 199.980 1.00 806.41 20 GLY B CA 1
ATOM 1399 C C . GLY B 1 44 ? 132.224 164.578 199.014 1.00 806.41 20 GLY B C 1
ATOM 1400 O O . GLY B 1 44 ? 132.951 164.376 198.036 1.00 806.41 20 GLY B O 1
ATOM 1401 N N . ASP B 1 45 ? 131.152 163.838 199.276 1.00 673.83 21 ASP B N 1
ATOM 1402 C CA . ASP B 1 45 ? 130.681 162.785 198.386 1.00 673.83 21 ASP B CA 1
ATOM 1403 C C . ASP B 1 45 ? 129.428 163.263 197.669 1.00 673.83 21 ASP B C 1
ATOM 1404 O O . ASP B 1 45 ? 128.498 163.772 198.304 1.00 673.83 21 ASP B O 1
ATOM 1409 N N . ALA B 1 46 ? 129.411 163.104 196.349 1.00 673.26 22 ALA B N 1
ATOM 1410 C CA . ALA B 1 46 ? 128.296 163.532 195.523 1.00 673.26 22 ALA B CA 1
ATOM 1411 C C . ALA B 1 46 ? 128.044 162.477 194.457 1.00 673.26 22 ALA B C 1
ATOM 1412 O O . ALA B 1 46 ? 128.908 161.651 194.157 1.00 673.26 22 ALA B O 1
ATOM 1414 N N . ILE B 1 47 ? 126.841 162.510 193.885 1.00 678.00 23 ILE B N 1
ATOM 1415 C CA . ILE B 1 47 ? 126.420 161.459 192.966 1.00 678.00 23 ILE B CA 1
ATOM 1416 C C . ILE B 1 47 ? 126.666 161.869 191.519 1.00 678.00 23 ILE B C 1
ATOM 1417 O O . ILE B 1 47 ? 127.467 161.244 190.816 1.00 678.00 23 ILE B O 1
ATOM 1422 N N . ASP B 1 48 ? 125.989 162.922 191.064 1.00 767.02 24 ASP B N 1
ATOM 1423 C CA . ASP B 1 48 ? 126.066 163.292 189.658 1.00 767.02 24 ASP B CA 1
ATOM 1424 C C . ASP B 1 48 ? 125.599 164.728 189.479 1.00 767.02 24 ASP B C 1
ATOM 1425 O O . ASP B 1 48 ? 124.802 165.242 190.268 1.00 767.02 24 ASP B O 1
ATOM 1430 N N . VAL B 1 49 ? 126.108 165.364 188.425 1.00 777.04 25 VAL B N 1
ATOM 1431 C CA . VAL B 1 49 ? 125.702 166.706 188.028 1.00 777.04 25 VAL B CA 1
ATOM 1432 C C . VAL B 1 49 ? 125.298 166.661 186.562 1.00 777.04 25 VAL B C 1
ATOM 1433 O O . VAL B 1 49 ? 126.067 166.192 185.716 1.00 777.04 25 VAL B O 1
ATOM 1437 N N . VAL B 1 50 ? 124.096 167.143 186.262 1.00 794.65 26 VAL B N 1
ATOM 1438 C CA . VAL B 1 50 ? 123.580 167.199 184.900 1.00 794.65 26 VAL B CA 1
ATOM 1439 C C . VAL B 1 50 ? 123.569 168.662 184.479 1.00 794.65 26 VAL B C 1
ATOM 1440 O O . VAL B 1 50 ? 122.858 169.482 185.072 1.00 794.65 26 VAL B O 1
ATOM 1444 N N . ASN B 1 51 ? 124.354 168.991 183.456 1.00 774.48 27 ASN B N 1
ATOM 1445 C CA . ASN B 1 51 ? 124.484 170.360 182.966 1.00 774.48 27 ASN B CA 1
ATOM 1446 C C . ASN B 1 51 ? 124.120 170.384 181.488 1.00 774.48 27 ASN B C 1
ATOM 1447 O O . ASN B 1 51 ? 124.837 169.814 180.658 1.00 774.48 27 ASN B O 1
ATOM 1452 N N . ASN B 1 52 ? 123.011 171.042 181.163 1.00 760.14 28 ASN B N 1
ATOM 1453 C CA . ASN B 1 52 ? 122.583 171.213 179.783 1.00 760.14 28 ASN B CA 1
ATOM 1454 C C . ASN B 1 52 ? 121.733 172.477 179.702 1.00 760.14 28 ASN B C 1
ATOM 1455 O O . ASN B 1 52 ? 121.638 173.244 180.666 1.00 760.14 28 ASN B O 1
ATOM 1460 N N . ASP B 1 53 ? 121.111 172.695 178.545 1.00 754.55 29 ASP B N 1
ATOM 1461 C CA . ASP B 1 53 ? 120.288 173.878 178.337 1.00 754.55 29 ASP B CA 1
ATOM 1462 C C . ASP B 1 53 ? 118.901 173.756 178.955 1.00 754.55 29 ASP B C 1
ATOM 1463 O O . ASP B 1 53 ? 118.171 174.753 178.992 1.00 754.55 29 ASP B O 1
ATOM 1468 N N . GLN B 1 54 ? 118.522 172.574 179.435 1.00 656.28 30 GLN B N 1
ATOM 1469 C CA . GLN B 1 54 ? 117.199 172.356 180.009 1.00 656.28 30 GLN B CA 1
ATOM 1470 C C . GLN B 1 54 ? 117.197 172.367 181.531 1.00 656.28 30 GLN B C 1
ATOM 1471 O O . GLN B 1 54 ? 116.259 172.892 182.137 1.00 656.28 30 GLN B O 1
ATOM 1477 N N . GLU B 1 55 ? 118.221 171.801 182.165 1.00 708.05 31 GLU B N 1
ATOM 1478 C CA . GLU B 1 55 ? 118.247 171.705 183.616 1.00 708.05 31 GLU B CA 1
ATOM 1479 C C . GLU B 1 55 ? 119.688 171.729 184.104 1.00 708.05 31 GLU B C 1
ATOM 1480 O O . GLU B 1 55 ? 120.628 171.481 183.347 1.00 708.05 31 GLU B O 1
ATOM 1486 N N . TYR B 1 56 ? 119.846 172.040 185.390 1.00 725.55 32 TYR B N 1
ATOM 1487 C CA . TYR B 1 56 ? 121.156 172.070 186.041 1.00 725.55 32 TYR B CA 1
ATOM 1488 C C . TYR B 1 56 ? 120.970 171.521 187.452 1.00 725.55 32 TYR B C 1
ATOM 1489 O O . TYR B 1 56 ? 120.595 172.260 188.368 1.00 725.55 32 TYR B O 1
ATOM 1498 N N . ASN B 1 57 ? 121.231 170.228 187.622 1.00 780.59 33 ASN B N 1
ATOM 1499 C CA . ASN B 1 57 ? 121.016 169.538 188.886 1.00 780.59 33 ASN B CA 1
ATOM 1500 C C . ASN B 1 57 ? 122.350 169.120 189.489 1.00 780.59 33 ASN B C 1
ATOM 1501 O O . ASN B 1 57 ? 123.246 168.655 188.779 1.00 780.59 33 ASN B O 1
ATOM 1506 N N . VAL B 1 58 ? 122.474 169.288 190.804 1.00 798.31 34 VAL B N 1
ATOM 1507 C CA . VAL B 1 58 ? 123.677 168.926 191.547 1.00 798.31 34 VAL B CA 1
ATOM 1508 C C . VAL B 1 58 ? 123.241 168.076 192.734 1.00 798.31 34 VAL B C 1
ATOM 1509 O O . VAL B 1 58 ? 122.600 168.586 193.663 1.00 798.31 34 VAL B O 1
ATOM 1513 N N . SER B 1 59 ? 123.589 166.792 192.713 1.00 812.11 35 SER B N 1
ATOM 1514 C CA . SER B 1 59 ? 123.234 165.856 193.775 1.00 812.11 35 SER B CA 1
ATOM 1515 C C . SER B 1 59 ? 124.472 165.569 194.615 1.00 812.11 35 SER B C 1
ATOM 1516 O O . SER B 1 59 ? 125.500 165.141 194.083 1.00 812.11 35 SER B O 1
ATOM 1519 N N . VAL B 1 60 ? 124.367 165.799 195.923 1.00 854.21 36 VAL B N 1
ATOM 1520 C CA . VAL B 1 60 ? 125.479 165.638 196.853 1.00 854.21 36 VAL B CA 1
ATOM 1521 C C . VAL B 1 60 ? 125.032 164.743 198.001 1.00 854.21 36 VAL B C 1
ATOM 1522 O O . VAL B 1 60 ? 123.940 164.929 198.548 1.00 854.21 36 VAL B O 1
ATOM 1526 N N . ASP B 1 61 ? 125.876 163.780 198.365 1.00 779.17 37 ASP B N 1
ATOM 1527 C CA . ASP B 1 61 ? 125.614 162.890 199.493 1.00 779.17 37 ASP B CA 1
ATOM 1528 C C . ASP B 1 61 ? 126.061 163.584 200.775 1.00 779.17 37 ASP B C 1
ATOM 1529 O O . ASP B 1 61 ? 127.257 163.824 200.976 1.00 779.17 37 ASP B O 1
ATOM 1534 N N . VAL B 1 62 ? 125.102 163.903 201.643 1.00 910.73 38 VAL B N 1
ATOM 1535 C CA . VAL B 1 62 ? 125.377 164.637 202.875 1.00 910.73 38 VAL B CA 1
ATOM 1536 C C . VAL B 1 62 ? 124.921 163.819 204.075 1.00 910.73 38 VAL B C 1
ATOM 1537 O O . VAL B 1 62 ? 124.493 164.374 205.093 1.00 910.73 38 VAL B O 1
ATOM 1541 N N . SER B 1 63 ? 125.009 162.491 203.962 1.00 816.16 39 SER B N 1
ATOM 1542 C CA . SER B 1 63 ? 124.481 161.607 204.995 1.00 816.16 39 SER B CA 1
ATOM 1543 C C . SER B 1 63 ? 125.221 161.725 206.323 1.00 816.16 39 SER B C 1
ATOM 1544 O O . SER B 1 63 ? 124.695 161.277 207.347 1.00 816.16 39 SER B O 1
ATOM 1547 N N . GLN B 1 64 ? 126.417 162.308 206.339 1.00 788.76 40 GLN B N 1
ATOM 1548 C CA . GLN B 1 64 ? 127.222 162.377 207.553 1.00 788.76 40 GLN B CA 1
ATOM 1549 C C . GLN B 1 64 ? 127.043 163.673 208.331 1.00 788.76 40 GLN B C 1
ATOM 1550 O O . GLN 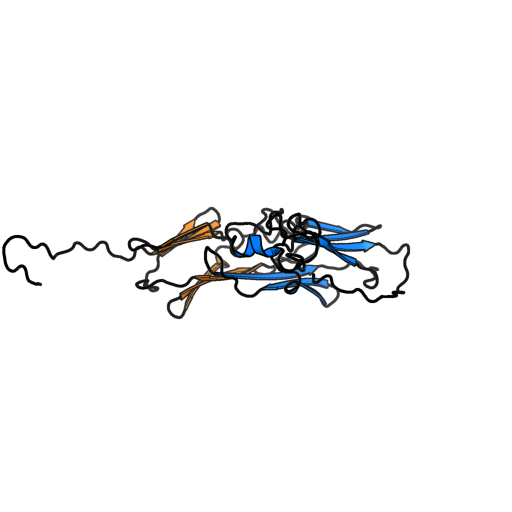B 1 64 ? 127.714 163.861 209.351 1.00 788.76 40 GLN B O 1
ATOM 1556 N N . PHE B 1 65 ? 126.165 164.568 207.889 1.00 944.19 41 PHE B N 1
ATOM 1557 C CA . PHE B 1 65 ? 125.922 165.828 208.576 1.00 944.19 41 PHE B CA 1
ATOM 1558 C C . PHE B 1 65 ? 124.442 165.974 208.895 1.00 944.19 41 PHE B C 1
ATOM 1559 O O . PHE B 1 65 ? 123.581 165.581 208.102 1.00 944.19 41 PHE B O 1
ATOM 1567 N N . GLU B 1 66 ? 124.159 166.543 210.064 1.00 883.27 42 GLU B N 1
ATOM 1568 C CA . GLU B 1 66 ? 122.791 166.761 210.491 1.00 883.27 42 GLU B CA 1
ATOM 1569 C C . GLU B 1 66 ? 122.116 167.794 209.591 1.00 883.27 42 GLU B C 1
ATOM 1570 O O . GLU B 1 66 ? 122.785 168.637 208.990 1.00 883.27 42 GLU B O 1
ATOM 1576 N N . PRO B 1 67 ? 120.785 167.734 209.472 1.00 840.16 43 PRO B N 1
ATOM 1577 C CA . PRO B 1 67 ? 120.090 168.716 208.621 1.00 840.16 43 PRO B CA 1
ATOM 1578 C C . PRO B 1 67 ? 120.346 170.158 209.025 1.00 840.16 43 PRO B C 1
ATOM 1579 O O . PRO B 1 67 ? 120.418 171.036 208.157 1.00 840.16 43 PRO B O 1
ATOM 1583 N N . GLU B 1 68 ? 120.491 170.429 210.322 1.00 798.42 44 GLU B N 1
ATOM 1584 C CA . GLU B 1 68 ? 120.770 171.783 210.783 1.00 798.42 44 GLU B CA 1
ATOM 1585 C C . GLU B 1 68 ? 122.240 172.161 210.667 1.00 798.42 44 GLU B C 1
ATOM 1586 O O . GLU B 1 68 ? 122.575 173.336 210.850 1.00 798.42 44 GLU B O 1
ATOM 1592 N N . GLU B 1 69 ? 123.119 171.206 210.367 1.00 827.57 45 GLU B N 1
ATOM 1593 C CA . GLU B 1 69 ? 124.543 171.471 210.215 1.00 827.57 45 GLU B CA 1
ATOM 1594 C C . GLU B 1 69 ? 124.963 171.646 208.763 1.00 827.57 45 GLU B C 1
ATOM 1595 O O . GLU B 1 69 ? 126.159 171.784 208.490 1.00 827.57 45 GLU B O 1
ATOM 1601 N N . LEU B 1 70 ? 124.015 171.645 207.830 1.00 849.67 46 LEU B N 1
ATOM 1602 C CA . LEU B 1 70 ? 124.309 171.785 206.411 1.00 849.67 46 LEU B CA 1
ATOM 1603 C C . LEU B 1 70 ? 123.985 173.201 205.959 1.00 849.67 46 LEU B C 1
ATOM 1604 O O . LEU B 1 70 ? 122.870 173.688 206.174 1.00 849.67 46 LEU B O 1
ATOM 1609 N N . LYS B 1 71 ? 124.962 173.856 205.336 1.00 720.22 47 LYS B N 1
ATOM 1610 C CA . LYS B 1 71 ? 124.812 175.223 204.859 1.00 720.22 47 LYS B CA 1
ATOM 1611 C C . LYS B 1 71 ? 125.197 175.290 203.390 1.00 720.22 47 LYS B C 1
ATOM 1612 O O . LYS B 1 71 ? 126.252 174.781 202.996 1.00 720.22 47 LYS B O 1
ATOM 1618 N N . VAL B 1 72 ? 124.338 175.907 202.583 1.00 544.81 48 VAL B N 1
ATOM 1619 C CA . VAL B 1 72 ? 124.591 176.115 201.163 1.00 544.81 48 VAL B CA 1
ATOM 1620 C C . VAL B 1 72 ? 124.416 177.597 200.865 1.00 544.81 48 VAL B C 1
ATOM 1621 O O . VAL B 1 72 ? 123.370 178.177 201.173 1.00 544.81 48 VAL B O 1
ATOM 1625 N N . ASN B 1 73 ? 125.437 178.205 200.266 1.00 582.01 49 ASN B N 1
ATOM 1626 C CA . ASN B 1 73 ? 125.420 179.625 199.960 1.00 582.01 49 ASN B CA 1
ATOM 1627 C C . ASN B 1 73 ? 125.942 179.844 198.549 1.00 582.01 49 ASN B C 1
ATOM 1628 O O . ASN B 1 73 ? 126.693 179.024 198.013 1.00 582.01 49 ASN B O 1
ATOM 1633 N N . ILE B 1 74 ? 125.531 180.957 197.950 1.00 587.89 50 ILE B N 1
ATOM 1634 C CA . ILE B 1 74 ? 125.959 181.342 196.610 1.00 587.89 50 ILE B CA 1
ATOM 1635 C C . ILE B 1 74 ? 126.631 182.702 196.721 1.00 587.89 50 ILE B C 1
ATOM 1636 O O . ILE B 1 74 ? 125.980 183.700 197.057 1.00 587.89 50 ILE B O 1
ATOM 1641 N N . VAL B 1 75 ? 127.929 182.751 196.435 1.00 600.88 51 VAL B N 1
ATOM 1642 C CA . VAL B 1 75 ? 128.719 183.968 196.563 1.00 600.88 51 VAL B CA 1
ATOM 1643 C C . VAL B 1 75 ? 129.404 184.242 195.232 1.00 600.88 51 VAL B C 1
ATOM 1644 O O . VAL B 1 75 ? 130.041 183.348 194.664 1.00 600.88 51 VAL B O 1
ATOM 1648 N N . ASP B 1 76 ? 129.273 185.478 194.743 1.00 653.82 52 ASP B N 1
ATOM 1649 C CA . ASP B 1 76 ? 129.883 185.908 193.484 1.00 653.82 52 ASP B CA 1
ATOM 1650 C C . ASP B 1 76 ? 129.472 184.997 192.327 1.00 653.82 52 ASP B C 1
ATOM 1651 O O . ASP B 1 76 ? 130.299 184.558 191.525 1.00 653.82 52 ASP B O 1
ATOM 1656 N N . ASN B 1 77 ? 128.168 184.715 192.251 1.00 695.09 53 ASN B N 1
ATOM 1657 C CA . ASN B 1 77 ? 127.589 183.880 191.195 1.00 695.09 53 ASN B CA 1
ATOM 1658 C C . ASN B 1 77 ? 128.243 182.501 191.148 1.00 695.09 53 ASN B C 1
ATOM 1659 O O . ASN B 1 77 ? 128.500 181.954 190.073 1.00 695.09 53 ASN B O 1
ATOM 1664 N N . GLN B 1 78 ? 128.513 181.932 192.319 1.00 600.70 54 GLN B N 1
ATOM 1665 C CA . GLN B 1 78 ? 129.128 180.616 192.396 1.00 600.70 54 GLN B CA 1
ATOM 1666 C C . GLN B 1 78 ? 128.543 179.868 193.585 1.00 600.70 54 GLN B C 1
ATOM 1667 O O . GLN B 1 78 ? 128.398 180.433 194.672 1.00 600.70 54 GLN B O 1
ATOM 1673 N N . LEU B 1 79 ? 128.217 178.597 193.370 1.00 501.69 55 LEU B N 1
ATOM 1674 C CA . LEU B 1 79 ? 127.571 177.778 194.387 1.00 501.69 55 LEU B CA 1
ATOM 1675 C C . LEU B 1 79 ? 128.611 177.221 195.350 1.00 501.69 55 LEU B C 1
ATOM 1676 O O . LEU B 1 79 ? 129.608 176.629 194.924 1.00 501.69 55 LEU B O 1
ATOM 1681 N N . ILE B 1 80 ? 128.371 177.407 196.646 1.00 544.81 56 ILE B N 1
ATOM 1682 C CA . ILE B 1 80 ? 129.247 176.912 197.701 1.00 544.81 56 ILE B CA 1
ATOM 1683 C C . ILE B 1 80 ? 128.466 175.915 198.542 1.00 544.81 56 ILE B C 1
ATOM 1684 O O . ILE B 1 80 ? 127.369 176.224 199.024 1.00 544.81 56 ILE B O 1
ATOM 1689 N N . ILE B 1 81 ? 129.028 174.724 198.718 1.00 614.24 57 ILE B N 1
ATOM 1690 C CA . ILE B 1 81 ? 128.436 173.683 199.550 1.00 614.24 57 ILE B CA 1
ATOM 1691 C C . ILE B 1 81 ? 129.427 173.353 200.656 1.00 614.24 57 ILE B C 1
ATOM 1692 O O . ILE B 1 81 ? 130.548 172.909 200.381 1.00 614.24 57 ILE B O 1
ATOM 1697 N N . GLU B 1 82 ? 129.015 173.564 201.902 1.00 703.36 58 GLU B N 1
ATOM 1698 C CA . GLU B 1 82 ? 129.869 173.317 203.053 1.00 703.36 58 GLU B CA 1
ATOM 1699 C C . GLU B 1 82 ? 129.108 172.512 204.093 1.00 703.36 58 GLU B C 1
ATOM 1700 O O . GLU B 1 82 ? 127.952 172.813 204.404 1.00 703.36 58 GLU B O 1
ATOM 1706 N N . GLY B 1 83 ? 129.768 171.491 204.630 1.00 793.34 59 GLY B N 1
ATOM 1707 C CA . GLY B 1 83 ? 129.194 170.692 205.692 1.00 793.34 59 GLY B CA 1
ATOM 1708 C C . GLY B 1 83 ? 130.148 170.544 206.855 1.00 793.34 59 GLY B C 1
ATOM 1709 O O . GLY B 1 83 ? 131.253 170.013 206.700 1.00 793.34 59 GLY B O 1
ATOM 1710 N N . LYS B 1 84 ? 129.738 171.019 208.027 1.00 776.52 60 LYS B N 1
ATOM 1711 C CA . LYS B 1 84 ? 130.570 170.960 209.217 1.00 776.52 60 LYS B CA 1
ATOM 1712 C C . LYS B 1 84 ? 129.692 170.694 210.428 1.00 776.52 60 LYS B C 1
ATOM 1713 O O . LYS B 1 84 ? 128.588 171.235 210.534 1.00 776.52 60 LYS B O 1
ATOM 1719 N N . HIS B 1 85 ? 130.186 169.859 211.337 1.00 782.50 61 HIS B N 1
ATOM 1720 C CA . HIS B 1 85 ? 129.478 169.540 212.564 1.00 782.50 61 HIS B CA 1
ATOM 1721 C C . HIS B 1 85 ? 130.416 169.710 213.748 1.00 782.50 61 HIS B C 1
ATOM 1722 O O . HIS B 1 85 ? 131.641 169.725 213.601 1.00 782.50 61 HIS B O 1
ATOM 1729 N N . ASN B 1 86 ? 129.821 169.843 214.927 1.00 752.11 62 ASN B N 1
ATOM 1730 C CA . ASN B 1 86 ? 130.597 169.934 216.151 1.00 752.11 62 ASN B CA 1
ATOM 1731 C C . ASN B 1 86 ? 131.363 168.638 216.388 1.00 752.11 62 ASN B C 1
ATOM 1732 O O . ASN B 1 86 ? 130.889 167.545 216.065 1.00 752.11 62 ASN B O 1
ATOM 1737 N N . GLU B 1 87 ? 132.560 168.768 216.954 1.00 786.08 63 GLU B N 1
ATOM 1738 C CA . GLU B 1 87 ? 133.379 167.599 217.246 1.00 786.08 63 GLU B CA 1
ATOM 1739 C C . GLU B 1 87 ? 132.651 166.698 218.234 1.00 786.08 63 GLU B C 1
ATOM 1740 O O . GLU B 1 87 ? 132.369 167.103 219.367 1.00 786.08 63 GLU B O 1
ATOM 1746 N N . LYS B 1 88 ? 132.349 165.478 217.803 1.00 761.16 64 LYS B N 1
ATOM 1747 C CA . LYS B 1 88 ? 131.528 164.558 218.579 1.00 761.16 64 LYS B CA 1
ATOM 1748 C C . LYS B 1 88 ? 132.439 163.739 219.485 1.00 761.16 64 LYS B C 1
ATOM 1749 O O . LYS B 1 88 ? 133.220 162.908 219.009 1.00 761.16 64 LYS B O 1
ATOM 1755 N N . THR B 1 89 ? 132.336 163.975 220.789 1.00 722.62 65 THR B N 1
ATOM 1756 C CA . THR B 1 89 ? 133.194 163.299 221.749 1.00 722.62 65 THR B CA 1
ATOM 1757 C C . THR B 1 89 ? 132.702 161.878 222.009 1.00 722.62 65 THR B C 1
ATOM 1758 O O . THR B 1 89 ? 131.560 161.523 221.707 1.00 722.62 65 THR B O 1
ATOM 1762 N N . ASP B 1 90 ? 133.584 161.063 222.576 1.00 791.88 66 ASP B N 1
ATOM 1763 C CA . ASP B 1 90 ? 133.271 159.678 222.902 1.00 791.88 66 ASP B CA 1
ATOM 1764 C C . ASP B 1 90 ? 134.236 159.212 223.987 1.00 791.88 66 ASP B C 1
ATOM 1765 O O . ASP B 1 90 ? 134.901 160.024 224.639 1.00 791.88 66 ASP B O 1
ATOM 1770 N N . LYS B 1 91 ? 134.302 157.894 224.182 1.00 816.24 67 LYS B N 1
ATOM 1771 C CA . LYS B 1 91 ? 135.131 157.334 225.243 1.00 816.24 67 LYS B CA 1
ATOM 1772 C C . LYS B 1 91 ? 136.610 157.642 225.030 1.00 816.24 67 LYS B C 1
ATOM 1773 O O . LYS B 1 91 ? 137.308 158.040 225.969 1.00 816.24 67 LYS B O 1
ATOM 1779 N N . TYR B 1 92 ? 137.107 157.473 223.804 1.00 776.54 68 TYR B N 1
ATOM 1780 C CA . TYR B 1 92 ? 138.542 157.559 223.553 1.00 776.54 68 TYR B CA 1
ATOM 1781 C C . TYR B 1 92 ? 138.957 158.907 222.970 1.00 776.54 68 TYR B C 1
ATOM 1782 O O . TYR B 1 92 ? 139.794 159.604 223.553 1.00 776.54 68 TYR B O 1
ATOM 1791 N N . GLY B 1 93 ? 138.390 159.291 221.829 1.00 808.48 69 GLY B N 1
ATOM 1792 C CA . GLY B 1 93 ? 138.812 160.523 221.190 1.00 808.48 69 GLY B CA 1
ATOM 1793 C C . GLY B 1 93 ? 137.806 161.142 220.243 1.00 808.48 69 GLY B C 1
ATOM 1794 O O . GLY B 1 93 ? 137.334 160.491 219.307 1.00 808.48 69 GLY B O 1
ATOM 1795 N N . GLN B 1 94 ? 137.514 162.423 220.456 1.00 784.32 70 GLN B N 1
ATOM 1796 C CA . GLN B 1 94 ? 136.483 163.119 219.700 1.00 784.32 70 GLN B CA 1
ATOM 1797 C C . GLN B 1 94 ? 136.842 163.219 218.221 1.00 784.32 70 GLN B C 1
ATOM 1798 O O . GLN B 1 94 ? 138.016 163.262 217.843 1.00 784.32 70 GLN B O 1
ATOM 1804 N N . VAL B 1 95 ? 135.807 163.257 217.384 1.00 826.89 71 VAL B N 1
ATOM 1805 C CA . VAL B 1 95 ? 135.950 163.283 215.933 1.00 826.89 71 VAL B CA 1
ATOM 1806 C C . VAL B 1 95 ? 135.098 164.415 215.373 1.00 826.89 71 VAL B C 1
ATOM 1807 O O . VAL B 1 95 ? 134.002 164.690 215.875 1.00 826.89 71 VAL B O 1
ATOM 1811 N N . GLU B 1 96 ? 135.615 165.088 214.345 1.00 837.38 72 GLU B N 1
ATOM 1812 C CA . GLU B 1 96 ? 134.933 166.204 213.706 1.00 837.38 72 GLU B CA 1
ATOM 1813 C C . GLU B 1 96 ? 135.026 166.067 212.193 1.00 837.38 72 GLU B C 1
ATOM 1814 O O . GLU B 1 96 ? 136.011 165.551 211.662 1.00 837.38 72 GLU B O 1
ATOM 1820 N N . ARG B 1 97 ? 133.997 166.543 211.502 1.00 813.53 73 ARG B N 1
ATOM 1821 C CA . ARG B 1 97 ? 133.979 166.574 210.048 1.00 813.53 73 ARG B CA 1
ATOM 1822 C C . ARG B 1 97 ? 133.739 167.999 209.573 1.00 813.53 73 ARG B C 1
ATOM 1823 O O . ARG B 1 97 ? 132.837 168.686 210.065 1.00 813.53 73 ARG B O 1
ATOM 1831 N N . HIS B 1 98 ? 134.551 168.438 208.615 1.00 698.48 74 HIS B N 1
ATOM 1832 C CA . HIS B 1 98 ? 134.437 169.788 208.072 1.00 698.48 74 HIS B CA 1
ATOM 1833 C C . HIS B 1 98 ? 135.003 169.795 206.664 1.00 698.48 74 HIS B C 1
ATOM 1834 O O . HIS B 1 98 ? 136.161 169.418 206.461 1.00 698.48 74 HIS B O 1
ATOM 1841 N N . PHE B 1 99 ? 134.198 170.231 205.700 1.00 773.04 75 PHE B N 1
ATOM 1842 C CA . PHE B 1 99 ? 134.641 170.310 204.319 1.00 773.04 75 PHE B CA 1
ATOM 1843 C C . PHE B 1 99 ? 133.938 171.474 203.640 1.00 773.04 75 PHE B C 1
ATOM 1844 O O . PHE B 1 99 ? 132.841 171.873 204.040 1.00 773.04 75 PHE B O 1
ATOM 1852 N N . VAL B 1 100 ? 134.580 172.010 202.607 1.00 600.56 76 VAL B N 1
ATOM 1853 C CA . VAL B 1 100 ? 134.012 173.076 201.790 1.00 600.56 76 VAL B CA 1
ATOM 1854 C C . VAL B 1 100 ? 134.076 172.631 200.338 1.00 600.56 76 VAL B C 1
ATOM 1855 O O . VAL B 1 100 ? 135.169 172.439 199.793 1.00 600.56 76 VAL B O 1
ATOM 1859 N N . ARG B 1 101 ? 132.915 172.471 199.713 1.00 640.26 77 ARG B N 1
ATOM 1860 C CA . ARG B 1 101 ? 132.826 172.076 198.315 1.00 640.26 77 ARG B CA 1
ATOM 1861 C C . ARG B 1 101 ? 132.334 173.255 197.489 1.00 640.26 77 ARG B C 1
ATOM 1862 O O . ARG B 1 101 ? 131.360 173.918 197.862 1.00 640.26 77 ARG B O 1
ATOM 1870 N N . LYS B 1 102 ? 133.006 173.508 196.373 1.00 536.21 78 LYS B N 1
ATOM 1871 C CA . LYS B 1 102 ? 132.711 174.649 195.519 1.00 536.21 78 LYS B CA 1
ATOM 1872 C C . LYS B 1 102 ? 132.357 174.160 194.123 1.00 536.21 78 LYS B C 1
ATOM 1873 O O . LYS B 1 102 ? 133.113 173.394 193.517 1.00 536.21 78 LYS B O 1
ATOM 1879 N N . TYR B 1 103 ? 131.208 174.603 193.620 1.00 591.26 79 TYR B N 1
ATOM 1880 C CA . TYR B 1 103 ? 130.771 174.314 192.261 1.00 591.26 79 TYR B CA 1
ATOM 1881 C C . TYR B 1 103 ? 130.562 175.622 191.515 1.00 591.26 79 TYR B C 1
ATOM 1882 O O . TYR B 1 103 ? 129.855 176.512 192.000 1.00 591.26 79 TYR B O 1
ATOM 1891 N N . ASN B 1 104 ? 131.174 175.732 190.341 1.00 559.93 80 ASN B N 1
ATOM 1892 C CA . ASN B 1 104 ? 131.006 176.914 189.512 1.00 559.93 80 ASN B CA 1
ATOM 1893 C C . ASN B 1 104 ? 1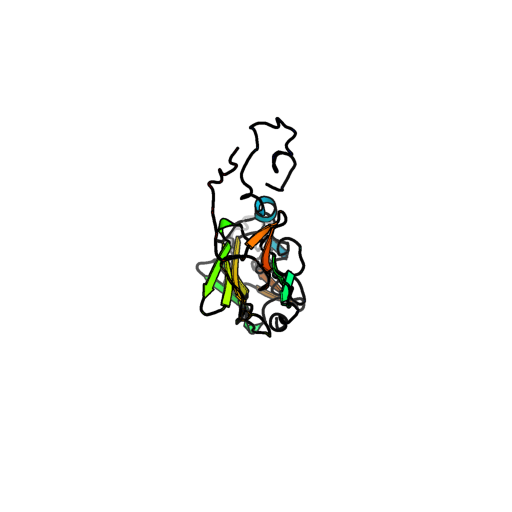29.621 176.925 188.879 1.00 559.93 80 ASN B C 1
ATOM 1894 O O . ASN B 1 104 ? 129.146 175.907 188.368 1.00 559.93 80 ASN B O 1
ATOM 1899 N N . LEU B 1 105 ? 128.972 178.085 188.921 1.00 529.69 81 LEU B N 1
ATOM 1900 C CA . LEU B 1 105 ? 127.648 178.234 188.332 1.00 529.69 81 LEU B CA 1
ATOM 1901 C C . LEU B 1 105 ? 127.786 178.580 186.856 1.00 529.69 81 LEU B C 1
ATOM 1902 O O . LEU B 1 105 ? 128.423 179.590 186.527 1.00 529.69 81 LEU B O 1
ATOM 1907 N N . PRO B 1 106 ? 127.222 177.788 185.948 1.00 543.28 82 PRO B N 1
ATOM 1908 C CA . PRO B 1 106 ? 127.331 178.101 184.519 1.00 543.28 82 PRO B CA 1
ATOM 1909 C C . PRO B 1 106 ? 126.574 179.373 184.166 1.00 543.28 82 PRO B C 1
ATOM 1910 O O . PRO B 1 106 ? 125.883 179.981 184.986 1.00 543.28 82 PRO B O 1
ATOM 1914 N N . THR B 1 107 ? 126.727 179.779 182.908 1.00 452.47 83 THR B N 1
ATOM 1915 C CA . THR B 1 107 ? 126.072 180.985 182.423 1.00 452.47 83 THR B CA 1
ATOM 1916 C C . THR B 1 107 ? 124.559 180.804 182.403 1.00 452.47 83 THR B C 1
ATOM 1917 O O . THR B 1 107 ? 124.047 179.735 182.057 1.00 452.47 83 THR B O 1
ATOM 1921 N N . GLY B 1 108 ? 123.842 181.861 182.781 1.00 509.45 84 GLY B N 1
ATOM 1922 C CA . GLY B 1 108 ? 122.397 181.835 182.815 1.00 509.45 84 GLY B CA 1
ATOM 1923 C C . GLY B 1 108 ? 121.790 181.333 184.104 1.00 509.45 84 GLY B C 1
ATOM 1924 O O . GLY B 1 108 ? 120.559 181.337 184.231 1.00 509.45 84 GLY B O 1
ATOM 1925 N N . VAL B 1 109 ? 122.604 180.904 185.063 1.00 566.43 85 VAL B N 1
ATOM 1926 C CA . VAL B 1 109 ? 122.093 180.396 186.331 1.00 566.43 85 VAL B CA 1
ATOM 1927 C C . VAL B 1 109 ? 121.707 181.570 187.220 1.00 566.43 85 VAL B C 1
ATOM 1928 O O . VAL B 1 109 ? 122.507 182.486 187.445 1.00 566.43 85 VAL B O 1
ATOM 1932 N N . ARG B 1 110 ? 120.474 181.545 187.729 1.00 686.97 86 ARG B N 1
ATOM 1933 C CA . ARG B 1 110 ? 119.979 182.611 188.586 1.00 686.97 86 ARG B CA 1
ATOM 1934 C C . ARG B 1 110 ? 120.004 182.145 190.031 1.00 686.97 86 ARG B C 1
ATOM 1935 O O . ARG B 1 110 ? 119.169 181.312 190.417 1.00 686.97 86 ARG B O 1
ATOM 1943 N N . PRO B 1 111 ? 120.921 182.645 190.862 1.00 745.82 87 PRO B N 1
ATOM 1944 C CA . PRO B 1 111 ? 120.968 182.200 192.266 1.00 745.82 87 PRO B CA 1
ATOM 1945 C C . PRO B 1 111 ? 119.733 182.568 193.067 1.00 745.82 87 PRO B C 1
ATOM 1946 O O . PRO B 1 111 ? 119.489 181.956 194.115 1.00 745.82 87 PRO B O 1
ATOM 1950 N N . GLU B 1 112 ? 118.950 183.549 192.614 1.00 905.05 88 GLU B N 1
ATOM 1951 C CA . GLU B 1 112 ? 117.790 183.997 193.376 1.00 905.05 88 GLU B CA 1
ATOM 1952 C C . GLU B 1 112 ? 116.672 182.963 193.420 1.00 905.05 88 GLU B C 1
ATOM 1953 O O . GLU B 1 112 ? 115.777 183.080 194.265 1.00 905.05 88 GLU B O 1
ATOM 1959 N N . GLN B 1 113 ? 116.689 181.961 192.536 1.00 810.76 89 GLN B N 1
ATOM 1960 C CA . GLN B 1 113 ? 115.606 180.986 192.483 1.00 810.76 89 GLN B CA 1
ATOM 1961 C C . GLN B 1 113 ? 116.128 179.570 192.262 1.00 810.76 89 GLN B C 1
ATOM 1962 O O . GLN B 1 113 ? 115.396 178.705 191.771 1.00 810.76 89 GLN B O 1
ATOM 1968 N N . ILE B 1 114 ? 117.369 179.300 192.664 1.00 672.81 90 ILE B N 1
ATOM 1969 C CA . ILE B 1 114 ? 117.962 177.989 192.425 1.00 672.81 90 ILE B CA 1
ATOM 1970 C C . ILE B 1 114 ? 117.212 176.938 193.233 1.00 672.81 90 ILE B C 1
ATOM 1971 O O . ILE B 1 114 ? 117.042 177.067 194.453 1.00 672.81 90 ILE B O 1
ATOM 1976 N N . LYS B 1 115 ? 116.753 175.892 192.550 1.00 686.03 91 LYS B N 1
ATOM 1977 C CA . LYS B 1 115 ? 116.025 174.823 193.214 1.00 686.03 91 LYS B CA 1
ATOM 1978 C C . LYS B 1 115 ? 116.964 174.002 194.092 1.00 686.03 91 LYS B C 1
ATOM 1979 O O . LYS B 1 115 ? 118.176 173.942 193.870 1.00 686.03 91 LYS B O 1
ATOM 1985 N N . SER B 1 116 ? 116.385 173.364 195.105 1.00 721.04 92 SER B N 1
ATOM 1986 C CA . SER B 1 116 ? 117.158 172.556 196.035 1.00 721.04 92 SER B CA 1
ATOM 1987 C C . SER B 1 116 ? 116.257 171.492 196.639 1.00 721.04 92 SER B C 1
ATOM 1988 O O . SER B 1 116 ? 115.098 171.761 196.965 1.00 721.04 92 SER B O 1
ATOM 1991 N N . GLU B 1 117 ? 116.799 170.284 196.780 1.00 719.59 93 GLU B N 1
ATOM 1992 C CA . GLU B 1 117 ? 116.066 169.159 197.337 1.00 719.59 93 GLU B CA 1
ATOM 1993 C C . GLU B 1 117 ? 117.006 168.331 198.199 1.00 719.59 93 GLU B C 1
ATOM 1994 O O . GLU B 1 117 ? 118.174 168.143 197.851 1.00 719.59 93 GLU B O 1
ATOM 2000 N N . LEU B 1 118 ? 116.490 167.837 199.321 1.00 804.42 94 LEU B N 1
ATOM 2001 C CA . LEU B 1 118 ? 117.256 166.987 200.227 1.00 804.42 94 LEU B CA 1
ATOM 2002 C C . LEU B 1 118 ? 116.469 165.703 200.440 1.00 804.42 94 LEU B C 1
ATOM 2003 O O . LEU B 1 118 ? 115.475 165.695 201.172 1.00 804.42 94 LEU B O 1
ATOM 2008 N N . SER B 1 119 ? 116.909 164.625 199.798 1.00 752.53 95 SER B N 1
ATOM 2009 C CA . SER B 1 119 ? 116.226 163.349 199.925 1.00 752.53 95 SER B CA 1
ATOM 2010 C C . SER B 1 119 ? 116.472 162.748 201.309 1.00 752.53 95 SER B C 1
ATOM 2011 O O . SER B 1 119 ? 117.393 163.133 202.036 1.00 752.53 95 SER B O 1
ATOM 2014 N N . ASN B 1 120 ? 115.623 161.785 201.670 1.00 700.07 96 ASN B N 1
ATOM 2015 C CA . ASN B 1 120 ? 115.687 161.156 202.983 1.00 700.07 96 ASN B CA 1
ATOM 2016 C C . ASN B 1 120 ? 116.889 160.237 203.153 1.00 700.07 96 ASN B C 1
ATOM 2017 O O . ASN B 1 120 ? 117.186 159.839 204.284 1.00 700.07 96 ASN B O 1
ATOM 2022 N N . ASN B 1 121 ? 117.586 159.893 202.070 1.00 729.59 97 ASN B N 1
ATOM 2023 C CA . ASN B 1 121 ? 118.728 158.993 202.132 1.00 729.59 97 ASN B CA 1
ATOM 2024 C C . ASN B 1 121 ? 120.051 159.731 202.309 1.00 729.59 97 ASN B C 1
ATOM 2025 O O . ASN B 1 121 ? 121.113 159.156 202.040 1.00 729.59 97 ASN B O 1
ATOM 2030 N N . GLY B 1 122 ? 120.011 160.984 202.754 1.00 815.08 98 GLY B N 1
ATOM 2031 C CA . GLY B 1 122 ? 121.229 161.742 202.951 1.00 815.08 98 GLY B CA 1
ATOM 2032 C C . GLY B 1 122 ? 121.817 162.344 201.698 1.00 815.08 98 GLY B C 1
ATOM 2033 O O . GLY B 1 122 ? 122.989 162.731 201.703 1.00 815.08 98 GLY B O 1
ATOM 2034 N N . VAL B 1 123 ? 121.043 162.434 200.622 1.00 806.06 99 VAL B N 1
ATOM 2035 C CA . VAL B 1 123 ? 121.502 163.001 199.359 1.00 806.06 99 VAL B CA 1
ATOM 2036 C C . VAL B 1 123 ? 120.830 164.354 199.174 1.00 806.06 99 VAL B C 1
ATOM 2037 O O . VAL B 1 123 ? 119.596 164.451 199.190 1.00 806.06 99 VAL B O 1
ATOM 2041 N N . LEU B 1 124 ? 121.640 165.392 198.998 1.00 853.12 100 LEU B N 1
ATOM 2042 C CA . LEU B 1 124 ? 121.153 166.746 198.774 1.00 853.12 100 LEU B CA 1
ATOM 2043 C C . LEU B 1 124 ? 121.238 167.058 197.286 1.00 853.12 100 LEU B C 1
ATOM 2044 O O . LEU B 1 124 ? 122.330 167.034 196.706 1.00 853.12 100 LEU B O 1
ATOM 2049 N N . THR B 1 125 ? 120.094 167.347 196.673 1.00 781.50 101 THR B N 1
ATOM 2050 C CA . THR B 1 125 ? 120.011 167.624 195.245 1.00 781.50 101 THR B CA 1
ATOM 2051 C C . THR B 1 125 ? 119.719 169.104 195.040 1.00 781.50 101 THR B C 1
ATOM 2052 O O . THR B 1 125 ? 118.690 169.608 195.503 1.00 781.50 101 THR B O 1
ATOM 2056 N N . VAL B 1 126 ? 120.617 169.793 194.344 1.00 746.67 102 VAL B N 1
ATOM 2057 C CA . VAL B 1 126 ? 120.462 171.208 194.020 1.00 746.67 102 VAL B CA 1
ATOM 2058 C C . VAL B 1 126 ? 120.150 171.297 192.534 1.00 746.67 102 VAL B C 1
ATOM 2059 O O . VAL B 1 126 ? 121.007 171.001 191.692 1.00 746.67 102 VAL B O 1
ATOM 2063 N N . LYS B 1 127 ? 118.932 171.716 192.206 1.00 699.95 103 LYS B N 1
ATOM 2064 C CA . LYS B 1 127 ? 118.442 171.714 190.837 1.00 699.95 103 LYS B CA 1
ATOM 2065 C C . LYS B 1 127 ? 118.305 173.133 190.301 1.00 699.95 103 LYS B C 1
ATOM 2066 O O . LYS B 1 127 ? 118.317 174.114 191.049 1.00 699.95 103 LYS B O 1
ATOM 2072 N N . TYR B 1 128 ? 118.192 173.224 188.978 1.00 695.35 104 TYR B N 1
ATOM 2073 C CA . TYR B 1 128 ? 117.995 174.504 188.304 1.00 695.35 104 TYR B CA 1
ATOM 2074 C C . TYR B 1 128 ? 117.428 174.211 186.922 1.00 695.35 104 TYR B C 1
ATOM 2075 O O . TYR B 1 128 ? 118.140 173.682 186.065 1.00 695.35 104 TYR B O 1
ATOM 2084 N N . GLU B 1 129 ? 116.161 174.562 186.707 1.00 611.42 105 GLU B N 1
ATOM 2085 C CA . GLU B 1 129 ? 115.447 174.209 185.487 1.00 611.42 105 GLU B CA 1
ATOM 2086 C C . GLU B 1 129 ? 115.512 175.288 184.412 1.00 611.42 105 GLU B C 1
ATOM 2087 O O . GLU B 1 129 ? 114.893 175.118 183.356 1.00 611.42 105 GLU B O 1
ATOM 2093 N N . LYS B 1 130 ? 116.204 176.401 184.675 1.00 654.54 106 LYS B N 1
ATOM 2094 C CA . LYS B 1 130 ? 116.499 177.452 183.699 1.00 654.54 106 LYS B CA 1
ATOM 2095 C C . LYS B 1 130 ? 115.275 178.287 183.335 1.00 654.54 106 LYS B C 1
ATOM 2096 O O . LYS B 1 130 ? 115.411 179.324 182.677 1.00 654.54 106 LYS B O 1
ATOM 2102 N N . ASN B 1 131 ? 114.094 177.861 183.783 1.00 655.47 107 ASN B N 1
ATOM 2103 C CA . ASN B 1 131 ? 112.832 178.551 183.510 1.00 655.47 107 ASN B CA 1
ATOM 2104 C C . ASN B 1 131 ? 112.712 178.943 182.037 1.00 655.47 107 ASN B C 1
ATOM 2105 O O . ASN B 1 131 ? 112.402 180.084 181.689 1.00 655.47 107 ASN B O 1
ATOM 2110 N N . GLN B 1 132 ? 112.964 177.973 181.162 1.00 574.87 108 GLN B N 1
ATOM 2111 C CA . G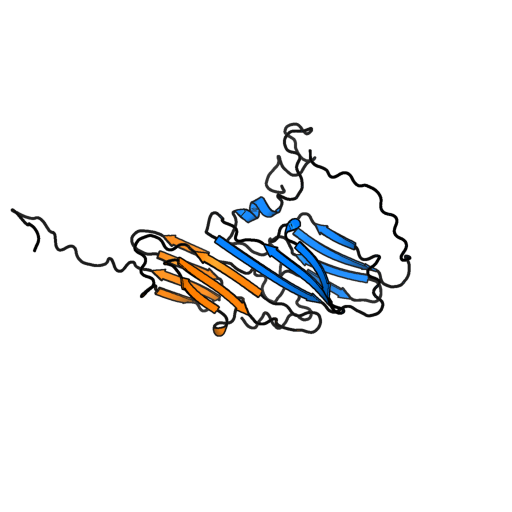LN B 1 132 ? 112.954 178.172 179.717 1.00 574.87 108 GLN B CA 1
ATOM 2112 C C . GLN B 1 132 ? 111.834 177.374 179.062 1.00 574.87 108 GLN B C 1
ATOM 2113 O O . GLN B 1 132 ? 112.018 176.753 178.012 1.00 574.87 108 GLN B O 1
ATOM 2119 N N . GLU B 1 133 ? 110.656 177.384 179.682 1.00 502.91 109 GLU B N 1
ATOM 2120 C CA . GLU B 1 133 ? 109.492 176.685 179.161 1.00 502.91 109 GLU B CA 1
ATOM 2121 C C . GLU B 1 133 ? 108.553 177.618 178.404 1.00 502.91 109 GLU B C 1
ATOM 2122 O O . GLU B 1 133 ? 107.415 177.239 178.106 1.00 502.91 109 GLU B O 1
ATOM 2128 N N . GLN B 1 134 ? 109.008 178.830 178.094 1.00 599.17 110 GLN B N 1
ATOM 2129 C CA . GLN B 1 134 ? 108.167 179.800 177.408 1.00 599.17 110 GLN B CA 1
ATOM 2130 C C . GLN B 1 134 ? 107.852 179.340 175.990 1.00 599.17 110 GLN B C 1
ATOM 2131 O O . GLN B 1 134 ? 108.683 178.727 175.316 1.00 599.17 110 GLN B O 1
ATOM 2137 N N . GLN B 1 135 ? 106.637 179.637 175.544 1.00 622.83 111 GLN B N 1
ATOM 2138 C CA . GLN B 1 135 ? 106.220 179.281 174.193 1.00 622.83 111 GLN B CA 1
ATOM 2139 C C . GLN B 1 135 ? 106.760 180.299 173.195 1.00 622.83 111 GLN B C 1
ATOM 2140 O O . GLN B 1 135 ? 106.544 181.502 173.369 1.00 622.83 111 GLN B O 1
ATOM 2146 N N . PRO B 1 136 ? 107.466 179.862 172.151 1.00 632.34 112 PRO B N 1
ATOM 2147 C CA . PRO B 1 136 ? 107.967 180.812 171.148 1.00 632.34 112 PRO B CA 1
ATOM 2148 C C . PRO B 1 136 ? 106.842 181.456 170.355 1.00 632.34 112 PRO B C 1
ATOM 2149 O O . PRO B 1 136 ? 106.124 180.774 169.618 1.00 632.34 112 PRO B O 1
ATOM 2153 N N . LYS B 1 137 ? 106.681 182.772 170.498 1.00 742.63 113 LYS B N 1
ATOM 2154 C CA . LYS B 1 137 ? 105.641 183.474 169.757 1.00 742.63 113 LYS B CA 1
ATOM 2155 C C . LYS B 1 137 ? 105.991 183.623 168.283 1.00 742.63 113 LYS B C 1
ATOM 2156 O O . LYS B 1 137 ? 105.090 183.756 167.447 1.00 742.63 113 LYS B O 1
ATOM 2162 N N . SER B 1 138 ? 107.279 183.606 167.947 1.00 640.96 114 SER B N 1
ATOM 2163 C CA . SER B 1 138 ? 107.730 183.834 166.577 1.00 640.96 114 SER B CA 1
ATOM 2164 C C . SER B 1 138 ? 107.383 182.611 165.740 1.00 640.96 114 SER B C 1
ATOM 2165 O O . SER B 1 138 ? 108.124 181.625 165.718 1.00 640.96 114 SER B O 1
ATOM 2168 N N . ILE B 1 139 ? 106.250 182.673 165.048 1.00 627.22 115 ILE B N 1
ATOM 2169 C CA . ILE B 1 139 ? 105.803 181.588 164.179 1.00 627.22 115 ILE B CA 1
ATOM 2170 C C . ILE B 1 139 ? 105.603 182.145 162.774 1.00 627.22 115 ILE B C 1
ATOM 2171 O O . ILE B 1 139 ? 104.495 182.584 162.433 1.00 627.22 115 ILE B O 1
ATOM 2176 N N . PRO B 1 140 ? 106.638 182.157 161.936 1.00 664.84 116 PRO B N 1
ATOM 2177 C CA . PRO B 1 140 ? 106.478 182.682 160.573 1.00 664.84 116 PRO B CA 1
ATOM 2178 C C . PRO B 1 140 ? 105.602 181.761 159.738 1.00 664.84 116 PRO B C 1
ATOM 2179 O O . PRO B 1 140 ? 105.854 180.556 159.648 1.00 664.84 116 PRO B O 1
ATOM 2183 N N . ILE B 1 141 ? 104.566 182.334 159.126 1.00 620.22 117 ILE B N 1
ATOM 2184 C CA . ILE B 1 141 ? 103.632 181.538 158.340 1.00 620.22 117 ILE B CA 1
ATOM 2185 C C . ILE B 1 141 ? 103.564 182.036 156.903 1.00 620.22 117 ILE B C 1
ATOM 2186 O O . ILE B 1 141 ? 103.936 181.315 155.971 1.00 620.22 117 ILE B O 1
ATOM 2191 N N . THR B 1 142 ? 103.105 183.273 156.706 1.00 560.28 118 THR B N 1
ATOM 2192 C CA . THR B 1 142 ? 102.777 183.750 155.366 1.00 560.28 118 THR B CA 1
ATOM 2193 C C . THR B 1 142 ? 103.662 184.901 154.905 1.00 560.28 118 THR B C 1
ATOM 2194 O O . THR B 1 142 ? 104.326 184.780 153.872 1.00 560.28 118 THR B O 1
ATOM 2198 N N . ILE B 1 143 ? 103.697 186.014 155.633 1.00 610.29 119 ILE B N 1
ATOM 2199 C CA . ILE B 1 143 ? 104.369 187.214 155.145 1.00 610.29 119 ILE B CA 1
ATOM 2200 C C . ILE B 1 143 ? 104.676 188.119 156.329 1.00 610.29 119 ILE B C 1
ATOM 2201 O O . ILE B 1 143 ? 103.865 188.260 157.249 1.00 610.29 119 ILE B O 1
ATOM 2206 N N . VAL B 1 144 ? 105.862 188.728 156.288 1.00 772.64 120 VAL B N 1
ATOM 2207 C CA . VAL B 1 144 ? 106.373 189.724 157.238 1.00 772.64 120 VAL B CA 1
ATOM 2208 C C . VAL B 1 144 ? 105.865 189.492 158.659 1.00 772.64 120 VAL B C 1
ATOM 2209 O O . VAL B 1 144 ? 105.147 190.342 159.205 1.00 772.64 120 VAL B O 1
ATOM 2213 N N . PRO B 1 145 ? 106.204 188.367 159.295 1.00 877.59 121 PRO B N 1
ATOM 2214 C CA . PRO B 1 145 ? 105.777 188.170 160.691 1.00 877.59 121 PRO B CA 1
ATOM 2215 C C . PRO B 1 145 ? 106.308 189.234 161.632 1.00 877.59 121 PRO B C 1
ATOM 2216 O O . PRO B 1 145 ? 105.609 189.612 162.581 1.00 877.59 121 PRO B O 1
ATOM 2220 N N . LYS B 1 146 ? 107.521 189.726 161.395 1.00 892.90 122 LYS B N 1
ATOM 2221 C CA . LYS B 1 146 ? 108.122 190.822 162.165 1.00 892.90 122 LYS B CA 1
ATOM 2222 C C . LYS B 1 146 ? 108.183 190.419 163.641 1.00 892.90 122 LYS B C 1
ATOM 2223 O O . LYS B 1 146 ? 108.269 189.229 163.972 1.00 892.90 122 LYS B O 1
ATOM 2229 N N . ARG B 1 147 ? 108.146 191.406 164.532 1.00 922.98 123 ARG B N 1
ATOM 2230 C CA . ARG B 1 147 ? 108.192 191.173 165.967 1.00 922.98 123 ARG B CA 1
ATOM 2231 C C . ARG B 1 147 ? 107.160 192.056 166.648 1.00 922.98 123 ARG B C 1
ATOM 2232 O O . ARG B 1 147 ? 107.151 193.273 166.440 1.00 922.98 123 ARG B O 1
ATOM 2240 N N . ASN B 1 148 ? 106.300 191.437 167.454 1.00 999.99 124 ASN B N 1
ATOM 2241 C CA . ASN B 1 148 ? 105.223 192.132 168.158 1.00 999.99 124 ASN B CA 1
ATOM 2242 C C . ASN B 1 148 ? 104.312 192.897 167.199 1.00 999.99 124 ASN B C 1
ATOM 2243 O O . ASN B 1 148 ? 104.334 192.687 165.986 1.00 999.99 124 ASN B O 1
#

Organism: Caenorhabditis elegans (NCBI:txid6239)

Sequence (272 aa):
MDRRFPPFSPFFNHGRFFDDVDFDRHMIRPYWADQTMLTGHRVGDAIDVVNNDQEYNVSVDVSQFEPEELKVNIVDNQLIIEGKHNEKTDKYGQVERHFVRKYNLPTGVRPEQIKSELSNNGVLTVKYEKNQEQQPKSIPITIVPKRNRHMIRPYWADQTMLTGHRVGDAIDVVNNDQEYNVSVDVSQFEPEELKVNIVDNQLIIEGKHNEKTDKYGQVERHFVRKYNLPTGVRPEQIKSELSNNGVLTVKYEKNQEQQPKSIPITIVPKRN

Solvent-accessible surface area: 16543 Å² total; per-residue (Å²): 11,70,94,162,134,46,6,92,16,112,130,9,113,141,34,156,144,150,104,53,15,50,79,94,107,45,20,6,61,50,38,83,46,48,0,92,21,54,13,6,108,90,97,0,20,0,50,64,22,38,87,47,135,108,58,2,31,1,21,3,11,3,0,9,19,14,54,111,32,28,116,74,68,96,69,129,104,36,11,10,0,42,0,80,3,110,53,6,77,20,158,45,17,61,0,38,11,28,23,36,10,58,2,80,41,35,130,49,27,37,96,109,26,55,144,73,74,74,38,95,63,1,7,22,11,7,98,2,83,36,91,113,86,104,108,97,136,84,123,119,139,133,137,131,95,106,176,68,57,126,34,0,97,36,3,130,96,40,18,30,4,103,79,20,20,8,14,2,12,3,94,78,41,57,92,68,129,103,46,8,19,0,20,0,37,2,30,4,4,13,84,135,17,32,91,59,85,57,76,135,103,38,1,36,1,42,0,85,4,115,47,10,73,32,179,35,2,38,1,33,20,42,4,30,0,81,11,115,23,41,134,38,15,78,33,150,73,28,95,78,83,72,49,165,104,5,11,17,19,4,57,1,63,24,88,108,136,124,106,80,178,87,95,96,143,121,130,103,71,163,209,197

InterPro domains:
  IPR001436 Alpha crystallin/Small heat shock protein, animal type [PR00299] (50-70)
  IPR001436 Alpha crystallin/Small heat shock protein, animal type [PR00299] (72-85)
  IPR001436 Alpha crystallin/Small heat shock protein, animal type [PR00299] (87-106)
  IPR001436 Alpha crystallin/Small heat shock protein, animal type [PR00299] (109-130)
  IPR001436 Alpha crystallin/Small heat shock protein, animal type [PTHR45640] (13-145)
  IPR002068 Alpha crystallin/Hsp20 domain [PF00011] (48-142)
  IPR002068 Alpha crystallin/Hsp20 domain [PS01031] (38-144)
  IPR008978 HSP20-like chaperone [G3DSA:2.60.40.790] (28-148)
  IPR008978 HSP20-like chaperone [SSF49764] (46-141)

Secondary structure (DSSP, 8-state):
--SSSSSSTTS-TTTSSSSS---GGGGGHHHHS--S--SSSSSSSEEEE--SSSEEEEEEE-TTS-GGGEEEEE-SSEEEEEEE---EE-SS-EEEEEEEEEEE--TT--GGG-EEEE-TTSEEEEEEE-TTS--S------------/--TTS--TT-TT-SS---SSEEEEEEESSS-EEEEEE-TTS-GGGEEEEE-SSEEEEEEE---B--SS--EEEEEEEEEE--TT--GGG---EE-TTSEEEE---TT----------SS-----

B-factor: mean 630.85, std 134.14, range [285.11, 999.99]